Protein AF-A0A8J4QCS0-F1 (afdb_monomer)

Mean predicted aligned error: 8.82 Å

Secondary structure (DSSP, 8-state):
-------------------------TT--EE-HHHHHHHTT-TTEEEEE-----GGG---HHHHHHHSB-TTPEE--TTTSSB-SSSSTTBPPPHHHHHHHHHHTT--TT-EEEEEBTTBSSSHHHHHHHHHHTT---EEEETTHHHHHHHTT---B-S--HHHHHHHHHHHHHHHHHHTT---S---------GGG---HHHHHHHHHH--S--EE-S-HHHHTTSS--SSTTPPPS--TT-EE--GGGTS-TT--S-------

InterPro domains:
  IPR001307 Thiosulphate sulfurtransferase, conserved site [PS00380] (65-76)
  IPR001763 Rhodanese-like domain [PF00581] (32-151)
  IPR001763 Rhodanese-like domain [PS50206] (41-158)
  IPR001763 Rhodanese-like domain [PS50206] (216-253)
  IPR001763 Rhodanese-like domain [SM00450] (31-155)
  IPR036873 Rhodanese-like domain superfamily [G3DSA:3.40.250.10] (23-164)
  IPR036873 Rhodanese-like domain superfamily [G3DSA:3.40.250.10] (194-257)
  IPR036873 Rhodanese-like domain superfamily [SSF52821] (28-159)
  IPR036873 Rhodanese-like domain superfamily [SSF52821] (194-253)
  IPR045078 Sulfurtransferase TST/MPST-like [PTHR11364] (26-254)

Organism: NCBI:txid60419

Sequence (265 aa):
IFSGSLCYGILSGWKKSYFSTQTLSTNEPVVSVDWLHANLKEPDLKVLDASWYMPDEQRNPIQEYQVAHIPGALFFDVDGISDRTSNLPHMLPSEDAFAAAASALGIDNKDGLVVYDGKGIFSAARVWWMFRVFGHDRVWVLDGGLPRWRASGYDVESSASGDAILKASAASEAIEKVYQGQAVGPITFQTKFQPHLVWTLDQVKKNIEDRTHQQIDARSKARFDGTAAEPRKGIKSGHVPGSKCIPFPQVNDQMLYGFCCVLMT

Structure (mmCIF, N/CA/C/O backbone):
data_AF-A0A8J4QCS0-F1
#
_entry.id   AF-A0A8J4QCS0-F1
#
loop_
_atom_site.group_PDB
_atom_site.id
_atom_site.type_symbol
_atom_site.label_atom_id
_atom_site.label_alt_id
_atom_site.label_comp_id
_atom_site.label_asym_id
_atom_site.label_entity_id
_atom_site.label_seq_id
_atom_site.pdbx_PDB_ins_code
_atom_site.Cartn_x
_atom_site.Cartn_y
_atom_site.Cartn_z
_atom_site.occupancy
_atom_site.B_iso_or_equiv
_atom_site.auth_seq_id
_atom_site.auth_comp_id
_atom_site.auth_asym_id
_atom_site.auth_atom_id
_atom_site.pdbx_PDB_model_num
ATOM 1 N N . ILE A 1 1 ? 13.642 -25.292 -73.678 1.00 33.09 1 ILE A N 1
ATOM 2 C CA . ILE A 1 1 ? 14.370 -24.012 -73.856 1.00 33.09 1 ILE A CA 1
ATOM 3 C C . ILE A 1 1 ? 14.073 -23.175 -72.621 1.00 33.09 1 ILE A C 1
ATOM 5 O O . ILE A 1 1 ? 12.916 -23.083 -72.238 1.00 33.09 1 ILE A O 1
ATOM 9 N N . PHE A 1 2 ? 15.125 -22.742 -71.932 1.00 28.11 2 PHE A N 1
ATOM 10 C CA . PHE A 1 2 ? 15.102 -22.088 -70.621 1.00 28.11 2 PHE A CA 1
ATOM 11 C C . PHE A 1 2 ? 14.430 -20.703 -70.619 1.00 28.11 2 PHE A C 1
ATOM 13 O O . PHE A 1 2 ? 14.526 -19.978 -71.604 1.00 28.11 2 PHE A O 1
ATOM 20 N N . SER A 1 3 ? 13.958 -20.329 -69.420 1.00 30.86 3 SER A N 1
ATOM 21 C CA . SER A 1 3 ? 14.087 -19.008 -68.768 1.00 30.86 3 SER A CA 1
ATOM 22 C C . SER A 1 3 ? 12.798 -18.203 -68.565 1.00 30.86 3 SER A C 1
ATOM 24 O O . SER A 1 3 ? 12.095 -17.887 -69.519 1.00 30.86 3 SER A O 1
ATOM 26 N N . GLY A 1 4 ? 12.552 -17.802 -67.309 1.00 30.70 4 GLY A N 1
ATOM 27 C CA . GLY A 1 4 ? 11.607 -16.736 -66.960 1.00 30.70 4 GLY A CA 1
ATOM 28 C C . GLY A 1 4 ? 11.043 -16.825 -65.539 1.00 30.70 4 GLY A C 1
ATOM 29 O O . GLY A 1 4 ? 10.009 -17.436 -65.326 1.00 30.70 4 GLY A O 1
ATOM 30 N N . SER A 1 5 ? 11.742 -16.214 -64.584 1.00 33.25 5 SER A N 1
ATOM 31 C CA . SER A 1 5 ? 11.435 -16.092 -63.149 1.00 33.25 5 SER A CA 1
ATOM 32 C C . SER A 1 5 ? 10.152 -15.289 -62.841 1.00 33.25 5 SER A C 1
ATOM 34 O O . SER A 1 5 ? 9.909 -14.301 -63.525 1.00 33.25 5 SER A O 1
ATOM 36 N N . LEU A 1 6 ? 9.395 -15.639 -61.786 1.00 29.83 6 LEU A N 1
ATOM 37 C CA . LEU A 1 6 ? 9.161 -14.779 -60.603 1.00 29.83 6 LEU A CA 1
ATOM 38 C C . LEU A 1 6 ? 8.277 -15.477 -59.540 1.00 29.83 6 LEU A C 1
ATOM 40 O O . LEU A 1 6 ? 7.194 -15.977 -59.829 1.00 29.83 6 LEU A O 1
ATOM 44 N N . CYS A 1 7 ? 8.760 -15.457 -58.296 1.00 30.17 7 CYS A N 1
ATOM 45 C CA . CYS A 1 7 ? 8.042 -15.799 -57.064 1.00 30.17 7 CYS A CA 1
ATOM 46 C C . CYS A 1 7 ? 7.296 -14.579 -56.476 1.00 30.17 7 CYS A C 1
ATOM 48 O O . CYS A 1 7 ? 7.564 -13.450 -56.879 1.00 30.17 7 CYS A O 1
ATOM 50 N N . TYR A 1 8 ? 6.511 -14.849 -55.418 1.00 29.11 8 TYR A N 1
ATOM 51 C CA . TYR A 1 8 ? 5.739 -13.965 -54.512 1.00 29.11 8 TYR A CA 1
ATOM 52 C C . TYR A 1 8 ? 4.297 -13.668 -54.954 1.00 29.11 8 TYR A C 1
ATOM 54 O O . TYR A 1 8 ? 4.047 -13.307 -56.090 1.00 29.11 8 TYR A O 1
ATOM 62 N N . GLY A 1 9 ? 3.273 -13.760 -54.106 1.00 28.31 9 GLY A N 1
ATOM 63 C CA . GLY A 1 9 ? 3.199 -14.053 -52.678 1.00 28.31 9 GLY A CA 1
ATOM 64 C C . GLY A 1 9 ? 1.731 -13.943 -52.249 1.00 28.31 9 GLY A C 1
ATOM 65 O O . GLY A 1 9 ? 0.998 -13.081 -52.729 1.00 28.31 9 GLY A O 1
ATOM 66 N N . ILE A 1 10 ? 1.293 -14.849 -51.378 1.00 36.81 10 ILE A N 1
ATOM 67 C CA . ILE A 1 10 ? -0.046 -14.864 -50.784 1.00 36.81 10 ILE A CA 1
ATOM 68 C C . ILE A 1 10 ? -0.079 -13.780 -49.701 1.00 36.81 10 ILE A C 1
ATOM 70 O O . ILE A 1 10 ? 0.631 -13.893 -48.705 1.00 36.81 10 ILE A O 1
ATOM 74 N N . LEU A 1 11 ? -0.891 -12.736 -49.876 1.00 30.53 11 LEU A N 1
ATOM 75 C CA . LEU A 1 11 ? -1.179 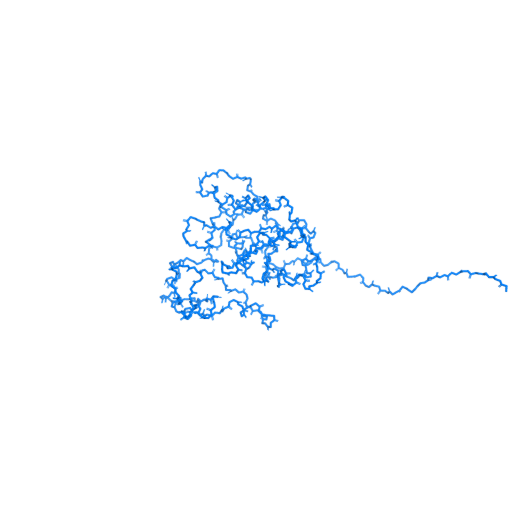-11.768 -48.815 1.00 30.53 11 LEU A CA 1
ATOM 76 C C . LEU A 1 11 ? -2.536 -12.091 -48.187 1.00 30.53 11 LEU A C 1
ATOM 78 O O . LEU A 1 11 ? -3.593 -11.684 -48.661 1.00 30.53 11 LEU A O 1
ATOM 82 N N . SER A 1 12 ? -2.471 -12.843 -47.090 1.00 34.41 12 SER A N 1
ATOM 83 C CA . SER A 1 12 ? -3.518 -12.940 -46.077 1.00 34.41 12 SER A CA 1
ATOM 84 C C . SER A 1 12 ? -3.763 -11.563 -45.452 1.00 34.41 12 SER A C 1
ATOM 86 O O . SER 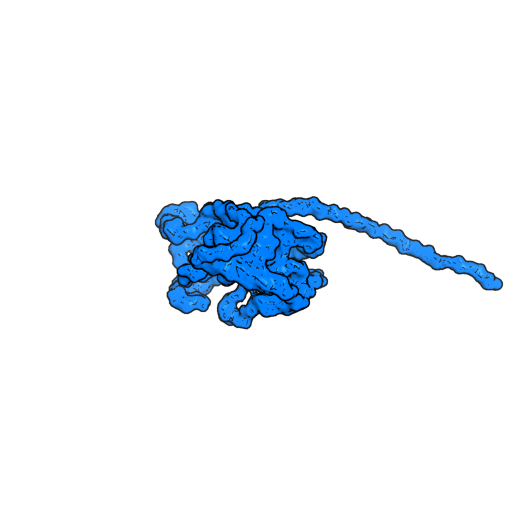A 1 12 ? -2.826 -10.929 -44.966 1.00 34.41 12 SER A O 1
ATOM 88 N N . GLY A 1 13 ? -5.016 -11.107 -45.444 1.00 29.55 13 GLY A N 1
ATOM 89 C CA . GLY A 1 13 ? -5.424 -9.854 -44.814 1.00 29.55 13 GLY A CA 1
ATOM 90 C C . GLY A 1 13 ? -5.330 -9.923 -43.290 1.00 29.55 13 GLY A C 1
ATOM 91 O O . GLY A 1 13 ? -6.173 -10.529 -42.636 1.00 29.55 13 GLY A O 1
ATOM 92 N N . TRP A 1 14 ? -4.323 -9.262 -42.724 1.00 31.69 14 TRP A N 1
ATOM 93 C CA . TRP A 1 14 ? -4.252 -8.972 -41.296 1.00 31.69 14 TRP A CA 1
ATOM 94 C C . TRP A 1 14 ? -5.092 -7.724 -41.014 1.00 31.69 14 TRP A C 1
ATOM 96 O O . TRP A 1 14 ? -4.751 -6.619 -41.441 1.00 31.69 14 TRP A O 1
ATOM 106 N N . LYS A 1 15 ? -6.206 -7.890 -40.294 1.00 30.00 15 LYS A N 1
ATOM 107 C CA . LYS A 1 15 ? -6.917 -6.758 -39.692 1.00 30.00 15 LYS A CA 1
ATOM 108 C C . LYS A 1 15 ? -6.009 -6.153 -38.621 1.00 30.00 15 LYS A C 1
ATOM 110 O O . LYS A 1 15 ? -5.740 -6.790 -37.608 1.00 30.00 15 LYS A O 1
ATOM 115 N N . LYS A 1 16 ? -5.541 -4.924 -38.855 1.00 32.31 16 LYS A N 1
ATOM 116 C CA . LYS A 1 16 ? -4.926 -4.074 -37.830 1.00 32.31 16 LYS A CA 1
ATOM 117 C C . LYS A 1 16 ? -5.908 -3.932 -36.664 1.00 32.31 16 LYS A C 1
ATOM 119 O O . LYS A 1 16 ? -6.984 -3.363 -36.831 1.00 32.31 16 LYS A O 1
ATOM 124 N N . SER A 1 17 ? -5.527 -4.464 -35.508 1.00 33.94 17 SER A N 1
ATOM 125 C CA . SER A 1 17 ? -6.147 -4.131 -34.230 1.00 33.94 17 SER A CA 1
ATOM 126 C C . SER A 1 17 ? -5.921 -2.645 -33.969 1.00 33.94 17 SER A C 1
ATOM 128 O O . SER A 1 17 ? -4.785 -2.171 -34.005 1.00 33.94 17 SER A O 1
ATOM 130 N N . TYR A 1 18 ? -7.005 -1.907 -33.772 1.00 35.62 18 TYR A N 1
ATOM 131 C CA . TYR A 1 18 ? -6.972 -0.501 -33.400 1.00 35.62 18 TYR A CA 1
ATOM 132 C C . TYR A 1 18 ? -6.323 -0.365 -32.015 1.00 35.62 18 TYR A C 1
ATOM 134 O O . TYR A 1 18 ? -6.701 -1.082 -31.091 1.00 35.62 18 TYR A O 1
ATOM 142 N N . PHE A 1 19 ? -5.358 0.549 -31.871 1.00 38.91 19 PHE A N 1
ATOM 143 C CA . PHE A 1 19 ? -4.907 1.018 -30.560 1.00 38.91 19 PHE A CA 1
ATOM 144 C C . PHE A 1 19 ? -6.115 1.639 -29.859 1.00 38.91 19 PHE A C 1
ATOM 146 O O . PHE A 1 19 ? -6.623 2.674 -30.288 1.00 38.91 19 PHE A O 1
ATOM 153 N N . SER A 1 20 ? -6.622 0.965 -28.831 1.00 38.22 20 SER A N 1
ATOM 154 C CA . SER A 1 20 ? -7.678 1.505 -27.993 1.00 38.22 20 SER A CA 1
ATOM 155 C C . SER A 1 20 ? -7.019 2.295 -26.873 1.00 38.22 20 SER A C 1
ATOM 157 O O . SER A 1 20 ? -6.507 1.716 -25.920 1.00 38.22 20 SER A O 1
ATOM 159 N N . THR A 1 21 ? -7.033 3.622 -26.981 1.00 43.25 21 THR A N 1
ATOM 160 C CA . THR A 1 21 ? -6.913 4.524 -25.831 1.00 43.25 21 THR A CA 1
ATOM 161 C C . THR A 1 21 ? -8.188 4.400 -24.997 1.00 43.25 21 THR A C 1
ATOM 163 O O . THR A 1 21 ? -9.051 5.276 -24.990 1.00 43.25 21 THR A O 1
ATOM 166 N N . GLN A 1 22 ? -8.369 3.256 -24.340 1.00 54.75 22 GLN A N 1
ATOM 167 C CA . GLN A 1 22 ? -9.399 3.115 -23.322 1.00 54.75 22 GLN A CA 1
ATOM 168 C C . GLN A 1 22 ? -8.911 3.855 -22.083 1.00 54.75 22 GLN A C 1
ATOM 170 O O . GLN A 1 22 ? -8.073 3.355 -21.336 1.00 54.75 22 GLN A O 1
ATOM 175 N N . THR A 1 23 ? -9.424 5.069 -21.886 1.00 60.50 23 THR A N 1
ATOM 176 C CA . THR A 1 23 ? -9.350 5.753 -20.597 1.00 60.50 23 THR A CA 1
ATOM 177 C C . THR A 1 23 ? -9.932 4.812 -19.549 1.00 60.50 23 THR A C 1
ATOM 179 O O . THR A 1 23 ? -11.133 4.536 -19.571 1.00 60.50 23 THR A O 1
ATOM 182 N N . LEU A 1 24 ? -9.082 4.276 -18.672 1.00 70.19 24 LEU A N 1
ATOM 183 C CA . LEU A 1 24 ? -9.536 3.404 -17.600 1.00 70.19 24 LEU A CA 1
ATOM 184 C C . LEU A 1 24 ? -10.469 4.172 -16.674 1.00 70.19 24 LEU A C 1
ATOM 186 O O . LEU A 1 24 ? -10.193 5.303 -16.266 1.00 70.19 24 LEU A O 1
ATOM 190 N N . SER A 1 25 ? -11.574 3.523 -16.329 1.00 73.06 25 SER A N 1
ATOM 191 C CA . SER A 1 25 ? -12.456 4.006 -15.283 1.00 73.06 25 SER A CA 1
ATOM 192 C C . SER A 1 25 ? -11.715 3.968 -13.949 1.00 73.06 25 SER A C 1
ATOM 194 O O . SER A 1 25 ? -11.146 2.944 -13.575 1.00 73.06 25 SER A O 1
ATOM 196 N N . THR A 1 26 ? -11.777 5.057 -13.187 1.00 74.12 26 THR A N 1
ATOM 197 C CA . THR A 1 26 ? -11.325 5.071 -11.785 1.00 74.12 26 THR A CA 1
ATOM 198 C C . THR A 1 26 ? -12.266 4.282 -10.866 1.00 74.12 26 THR A C 1
ATOM 200 O O . THR A 1 26 ? -11.970 4.104 -9.689 1.00 74.12 26 THR A O 1
ATOM 203 N N . ASN A 1 27 ? -13.413 3.811 -11.377 1.00 74.44 27 ASN A N 1
ATOM 204 C CA . ASN A 1 27 ? -14.351 2.982 -10.615 1.00 74.44 27 ASN A CA 1
ATOM 205 C C . ASN A 1 27 ? -13.993 1.491 -10.650 1.00 74.44 27 ASN A C 1
ATOM 207 O O . ASN A 1 27 ? -14.483 0.735 -9.813 1.00 74.44 27 ASN A O 1
ATOM 211 N N . GLU A 1 28 ? -13.171 1.054 -11.606 1.00 86.06 28 GLU A N 1
ATOM 212 C CA . GLU A 1 28 ? -12.679 -0.321 -11.653 1.00 86.06 28 GL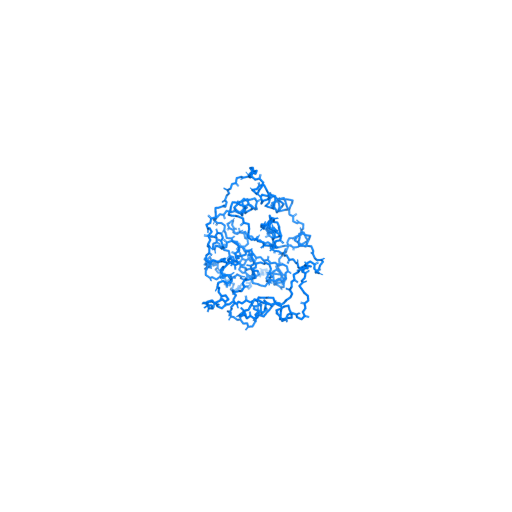U A CA 1
ATOM 213 C C . GLU A 1 28 ? -11.358 -0.384 -10.879 1.00 86.06 28 GLU A C 1
ATOM 215 O O . GLU A 1 28 ? -10.424 0.318 -11.249 1.00 86.06 28 GLU A O 1
ATOM 220 N N . PRO A 1 29 ? -11.245 -1.173 -9.794 1.00 89.69 29 PRO A N 1
ATOM 221 C CA . PRO A 1 29 ? -10.048 -1.174 -8.950 1.00 89.69 29 PRO A CA 1
ATOM 222 C C . PRO A 1 29 ? -8.909 -2.036 -9.509 1.00 89.69 29 PRO A C 1
ATOM 224 O O . PRO A 1 29 ? -7.834 -2.082 -8.914 1.00 89.69 29 PRO A O 1
ATOM 227 N N . VAL A 1 30 ? -9.142 -2.753 -10.612 1.00 93.06 30 VAL A N 1
ATOM 228 C CA . VAL A 1 30 ? -8.222 -3.752 -11.165 1.00 93.06 30 VAL A CA 1
ATOM 229 C C . VAL A 1 30 ? -7.993 -3.544 -12.657 1.00 93.06 30 VAL A C 1
ATOM 231 O O . VAL A 1 30 ? -8.892 -3.108 -13.370 1.00 93.06 30 VAL A O 1
ATOM 234 N N . VAL A 1 31 ? -6.800 -3.902 -13.128 1.00 94.94 31 VAL A N 1
ATOM 235 C CA . VAL A 1 31 ? -6.433 -3.943 -14.553 1.00 94.94 31 VAL A CA 1
ATOM 236 C C . VAL A 1 31 ? -5.877 -5.314 -14.916 1.00 94.94 31 VAL A C 1
ATOM 238 O O . VAL A 1 31 ? -5.252 -5.976 -14.087 1.00 94.94 31 VAL A O 1
ATOM 241 N N . SER A 1 32 ? -6.083 -5.754 -16.158 1.00 95.25 32 SER A N 1
ATOM 242 C CA . SER A 1 32 ? -5.528 -7.024 -16.632 1.00 95.25 32 SER A CA 1
ATOM 243 C C . SER A 1 32 ? -4.037 -6.910 -16.967 1.00 95.25 32 SER A C 1
ATOM 245 O O . SER A 1 32 ? -3.528 -5.833 -17.290 1.00 95.25 32 SER A O 1
ATOM 247 N N . VAL A 1 33 ? -3.338 -8.049 -16.948 1.00 96.19 33 VAL A N 1
ATOM 248 C CA . VAL A 1 33 ? -1.937 -8.138 -17.395 1.00 96.19 33 VAL A CA 1
ATOM 249 C C . VAL A 1 33 ? -1.771 -7.742 -18.862 1.00 96.19 33 VAL A C 1
ATOM 251 O O . VAL A 1 33 ? -0.803 -7.065 -19.196 1.00 96.19 33 VAL A O 1
ATOM 254 N N . ASP A 1 34 ? -2.749 -8.066 -19.712 1.00 96.50 34 ASP A N 1
ATOM 255 C CA . ASP A 1 34 ? -2.738 -7.706 -21.132 1.00 96.50 34 ASP A CA 1
ATOM 256 C C . ASP A 1 34 ? -2.848 -6.188 -21.325 1.00 96.50 34 ASP A C 1
ATOM 258 O O . ASP A 1 34 ? -2.141 -5.606 -22.153 1.00 96.50 34 ASP A O 1
ATOM 262 N N . TRP A 1 35 ? -3.710 -5.531 -20.536 1.00 95.94 35 TRP A N 1
ATOM 263 C CA . TRP A 1 35 ? -3.844 -4.077 -20.559 1.00 95.94 35 TRP A CA 1
ATOM 264 C C . TRP A 1 35 ? -2.544 -3.415 -20.106 1.00 95.94 35 TRP A C 1
ATOM 266 O O . TRP A 1 35 ? -2.042 -2.533 -20.801 1.00 95.94 35 TRP A O 1
ATOM 276 N N . LEU A 1 36 ? -1.955 -3.863 -18.991 1.00 97.25 36 LEU A N 1
ATOM 277 C CA . LEU A 1 36 ? -0.694 -3.294 -18.515 1.00 97.25 36 LEU A CA 1
ATOM 278 C C . LEU A 1 36 ? 0.419 -3.472 -19.554 1.00 97.25 36 LEU A C 1
ATOM 280 O O . LEU A 1 36 ? 1.118 -2.514 -19.869 1.00 97.25 36 LEU A O 1
ATOM 284 N N . HIS A 1 37 ? 0.548 -4.664 -20.138 1.00 97.06 37 HIS A N 1
ATOM 285 C CA . HIS A 1 37 ? 1.550 -4.939 -21.165 1.00 97.06 37 HIS A CA 1
ATOM 286 C C . HIS A 1 37 ? 1.398 -4.021 -22.390 1.00 97.06 37 HIS A C 1
ATOM 288 O O . HIS A 1 37 ? 2.393 -3.521 -22.917 1.00 97.06 37 HIS A O 1
ATOM 294 N N . ALA A 1 38 ? 0.165 -3.736 -22.819 1.00 96.25 38 ALA A N 1
ATOM 295 C CA . ALA A 1 38 ? -0.100 -2.824 -23.932 1.00 96.25 38 ALA A CA 1
ATOM 296 C C . ALA A 1 38 ? 0.208 -1.346 -23.618 1.00 96.25 38 ALA A C 1
ATOM 298 O O . ALA A 1 38 ? 0.513 -0.590 -24.540 1.00 96.25 38 ALA A O 1
ATOM 299 N N . ASN A 1 39 ? 0.151 -0.940 -22.344 1.00 95.38 39 ASN A N 1
ATOM 300 C CA . ASN A 1 39 ? 0.264 0.459 -21.906 1.00 95.38 39 ASN A CA 1
ATOM 301 C C . ASN A 1 39 ? 1.558 0.766 -21.128 1.00 95.38 39 ASN A C 1
ATOM 303 O O . ASN A 1 39 ? 1.749 1.886 -20.668 1.00 95.38 39 ASN A O 1
ATOM 307 N N . LEU A 1 40 ? 2.481 -0.192 -21.004 1.00 93.69 40 LEU A N 1
ATOM 308 C CA . LEU A 1 40 ? 3.684 -0.079 -20.163 1.00 93.69 40 LEU A CA 1
ATOM 309 C C . LEU A 1 40 ? 4.614 1.094 -20.535 1.00 93.69 40 LEU A C 1
ATOM 311 O O . LEU A 1 40 ? 5.449 1.505 -19.738 1.00 93.69 40 LEU A O 1
ATOM 315 N N . LYS A 1 41 ? 4.491 1.620 -21.758 1.00 92.69 41 LYS A N 1
ATOM 316 C CA . LYS A 1 41 ? 5.316 2.720 -22.284 1.00 92.69 41 LYS A CA 1
ATOM 317 C C . LYS A 1 41 ? 4.668 4.098 -22.134 1.00 92.69 41 LYS A C 1
ATOM 319 O O . LYS A 1 41 ? 5.256 5.080 -22.586 1.00 92.69 41 LYS A O 1
ATOM 324 N N . GLU A 1 42 ? 3.472 4.175 -21.556 1.00 93.69 42 GLU A N 1
ATOM 325 C CA . GLU A 1 42 ? 2.807 5.450 -21.306 1.00 93.69 42 GLU A CA 1
ATOM 326 C C . GLU A 1 42 ? 3.612 6.266 -20.277 1.00 93.69 42 GLU A C 1
ATOM 328 O O . GLU A 1 42 ? 3.911 5.763 -19.193 1.00 93.69 42 GLU A O 1
ATOM 333 N N . PRO A 1 43 ? 3.989 7.521 -20.583 1.00 90.81 43 PRO A N 1
ATOM 334 C CA . PRO A 1 43 ? 4.932 8.290 -19.766 1.00 90.81 43 PRO A CA 1
ATOM 335 C C . PRO A 1 43 ? 4.386 8.659 -18.383 1.00 90.81 43 PRO A C 1
ATOM 337 O O . PRO A 1 43 ? 5.159 8.818 -17.441 1.00 90.81 43 PRO A O 1
ATOM 340 N N . ASP A 1 44 ? 3.063 8.786 -18.269 1.00 93.94 44 ASP A N 1
ATOM 341 C CA . ASP A 1 44 ? 2.367 9.094 -17.021 1.00 93.94 44 ASP A CA 1
ATOM 342 C C . ASP A 1 44 ? 1.796 7.818 -16.366 1.00 93.94 44 ASP A C 1
ATOM 344 O O . ASP A 1 44 ? 0.841 7.905 -15.600 1.00 93.94 44 ASP A O 1
ATOM 348 N N . LEU A 1 45 ? 2.312 6.622 -16.683 1.00 96.69 45 LEU A N 1
ATOM 349 C CA . LEU A 1 45 ? 1.955 5.363 -16.022 1.00 96.69 45 LEU A CA 1
ATOM 350 C C . LEU A 1 45 ? 3.169 4.821 -15.264 1.00 96.69 45 LEU A C 1
ATOM 352 O O . LEU A 1 45 ? 4.237 4.616 -15.835 1.00 96.69 45 LEU A O 1
ATOM 356 N N . LYS A 1 46 ? 3.004 4.553 -13.970 1.00 97.38 46 LYS A N 1
ATOM 357 C CA . LYS A 1 46 ? 4.029 3.939 -13.122 1.00 97.38 46 LYS A CA 1
ATOM 358 C C . LYS A 1 46 ? 3.538 2.601 -12.603 1.00 97.38 46 LYS A C 1
ATOM 360 O O . LYS A 1 46 ? 2.386 2.454 -12.195 1.00 97.38 46 LYS A O 1
ATOM 365 N N . VAL A 1 47 ? 4.441 1.631 -12.587 1.00 98.00 47 VAL A N 1
ATOM 366 C CA . VAL A 1 47 ? 4.185 0.305 -12.027 1.00 98.00 47 VAL A CA 1
ATOM 367 C C . VAL A 1 47 ? 4.871 0.213 -10.673 1.00 98.00 47 VAL A C 1
ATOM 369 O O . VAL A 1 47 ? 6.030 0.600 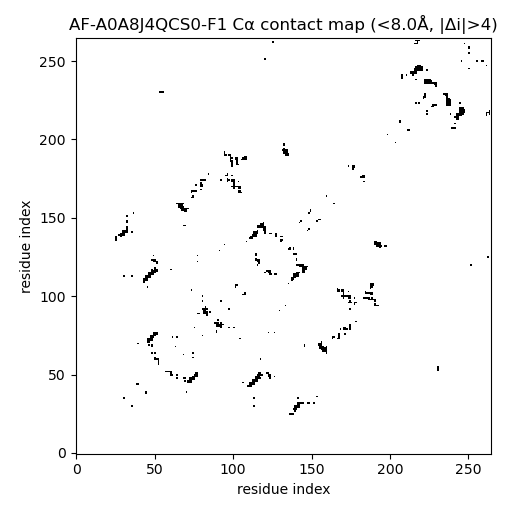-10.549 1.00 98.00 47 VAL A O 1
ATOM 372 N N . LEU A 1 48 ? 4.159 -0.273 -9.661 1.00 98.38 48 LEU A N 1
ATOM 373 C CA . LEU A 1 48 ? 4.665 -0.427 -8.302 1.00 98.38 48 LEU A CA 1
ATOM 374 C C . LEU A 1 48 ? 4.677 -1.908 -7.918 1.00 98.38 48 LEU A C 1
ATOM 376 O O . LEU A 1 48 ? 3.627 -2.552 -7.877 1.00 98.38 48 LEU A O 1
ATOM 380 N N . ASP A 1 49 ? 5.859 -2.425 -7.601 1.00 98.00 49 ASP A N 1
ATOM 381 C CA . ASP A 1 49 ? 6.019 -3.692 -6.898 1.00 98.00 49 ASP A CA 1
ATOM 382 C C . ASP A 1 49 ? 5.842 -3.443 -5.399 1.00 98.00 49 ASP A C 1
ATOM 384 O O . ASP A 1 49 ? 6.714 -2.877 -4.741 1.00 98.00 49 ASP A O 1
ATOM 388 N N . ALA A 1 50 ? 4.695 -3.842 -4.867 1.00 97.62 50 ALA A N 1
ATOM 389 C CA . ALA A 1 50 ? 4.350 -3.729 -3.457 1.00 97.62 50 ALA A CA 1
ATOM 390 C C . ALA A 1 50 ? 4.535 -5.062 -2.721 1.00 97.62 50 ALA A C 1
ATOM 392 O O . ALA A 1 50 ? 3.810 -5.335 -1.761 1.00 97.62 50 ALA A O 1
ATOM 393 N N . SER A 1 51 ? 5.438 -5.934 -3.185 1.00 97.06 51 SER A N 1
ATOM 394 C CA . SER A 1 51 ? 5.667 -7.242 -2.570 1.00 97.06 51 SER A CA 1
ATOM 395 C C . SER A 1 51 ? 6.028 -7.116 -1.096 1.00 97.06 51 SER A C 1
ATOM 397 O O . SER A 1 51 ? 6.995 -6.465 -0.713 1.00 97.06 51 SER A O 1
ATOM 399 N N . TRP A 1 52 ? 5.249 -7.795 -0.264 1.00 95.19 52 TRP A N 1
ATOM 400 C CA . TRP A 1 52 ? 5.492 -7.937 1.160 1.00 95.19 52 TRP A CA 1
ATOM 401 C C . TRP A 1 52 ? 5.077 -9.344 1.588 1.00 95.19 52 TRP A C 1
ATOM 403 O O . TRP A 1 52 ? 4.089 -9.893 1.091 1.00 95.19 52 TRP A O 1
ATOM 413 N N . TYR A 1 53 ? 5.840 -9.944 2.495 1.00 92.38 53 TYR A N 1
ATOM 414 C CA . TYR A 1 53 ? 5.654 -11.328 2.920 1.00 92.38 53 TYR A CA 1
ATOM 415 C C . TYR A 1 53 ? 5.562 -11.410 4.435 1.00 92.38 53 TYR A C 1
ATOM 417 O O . TYR A 1 53 ? 6.163 -10.608 5.151 1.00 92.38 53 TYR A O 1
A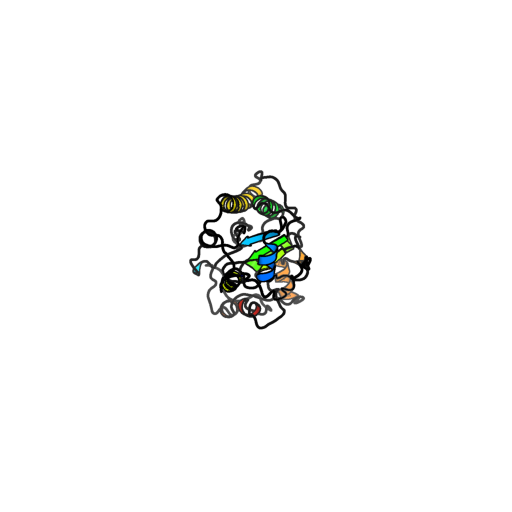TOM 425 N N . MET A 1 54 ? 4.822 -12.400 4.931 1.00 86.62 54 MET A N 1
ATOM 426 C CA . MET A 1 54 ? 4.738 -12.619 6.367 1.00 86.62 54 MET A CA 1
ATOM 427 C C . MET A 1 54 ? 6.116 -13.027 6.925 1.00 86.62 54 MET A C 1
ATOM 429 O O . MET A 1 54 ? 6.876 -13.713 6.236 1.00 86.62 54 MET A O 1
ATOM 433 N N . PRO A 1 55 ? 6.455 -12.655 8.176 1.00 83.94 55 PRO A N 1
ATOM 434 C CA . PRO A 1 55 ? 7.776 -12.939 8.749 1.00 83.94 55 PRO A CA 1
ATOM 435 C C . PRO A 1 55 ? 8.172 -14.425 8.776 1.00 83.94 55 PRO A C 1
ATOM 437 O O . PRO A 1 55 ? 9.356 -14.753 8.768 1.00 83.94 55 PRO A O 1
ATOM 440 N N . ASP A 1 56 ? 7.195 -15.330 8.824 1.00 84.00 56 ASP A N 1
ATOM 441 C CA . ASP A 1 56 ? 7.379 -16.782 8.828 1.00 84.00 56 ASP A CA 1
ATOM 442 C C . ASP A 1 56 ? 7.670 -17.373 7.440 1.00 84.00 56 ASP A C 1
ATOM 444 O O . ASP A 1 56 ? 8.188 -18.485 7.358 1.00 84.00 56 ASP A O 1
ATOM 448 N N . GLU A 1 57 ? 7.409 -16.634 6.358 1.00 85.19 57 GLU A N 1
ATOM 449 C CA . GLU A 1 57 ? 7.666 -17.089 4.985 1.00 85.19 57 GLU A CA 1
ATOM 450 C C . GLU A 1 57 ? 9.156 -17.053 4.611 1.00 85.19 57 GLU A C 1
ATOM 452 O O . GLU A 1 57 ? 9.543 -17.675 3.627 1.00 85.19 57 GLU A O 1
ATOM 457 N N . GLN A 1 58 ? 9.998 -16.346 5.378 1.00 86.62 58 GLN A N 1
ATOM 458 C CA . GLN A 1 58 ? 11.447 -16.208 5.132 1.00 86.62 58 GLN A CA 1
ATOM 459 C C . GLN A 1 58 ? 11.797 -15.734 3.708 1.00 86.62 58 GLN A C 1
ATOM 461 O O . GLN A 1 58 ? 12.854 -16.057 3.167 1.00 86.62 58 GLN A O 1
ATOM 466 N N . ARG A 1 59 ? 10.907 -14.946 3.099 1.00 92.25 59 ARG A N 1
ATOM 467 C CA . ARG A 1 59 ? 11.098 -14.345 1.776 1.00 92.25 59 ARG A CA 1
ATOM 468 C C . ARG A 1 59 ? 11.556 -12.904 1.909 1.00 92.25 59 ARG A C 1
ATOM 470 O O . ARG A 1 59 ? 11.102 -12.182 2.794 1.00 92.25 59 ARG A O 1
ATOM 477 N N . ASN A 1 60 ? 12.432 -12.480 1.006 1.00 93.00 60 ASN A N 1
ATOM 478 C CA . ASN A 1 60 ? 12.945 -11.119 0.972 1.00 93.00 60 A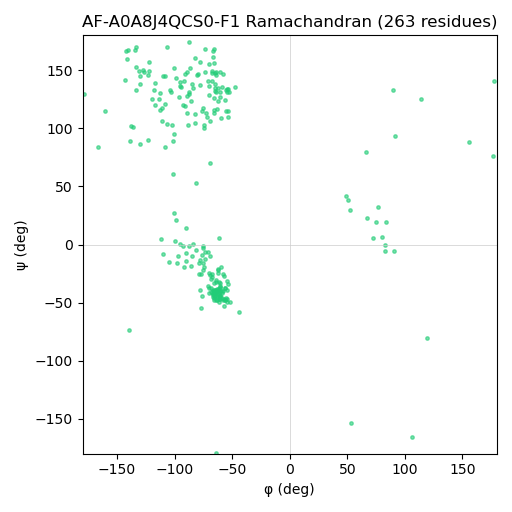SN A CA 1
ATOM 479 C C . ASN A 1 60 ? 12.395 -10.392 -0.269 1.00 93.00 60 ASN A C 1
ATOM 481 O O . ASN A 1 60 ? 12.850 -10.673 -1.380 1.00 93.00 60 ASN A O 1
ATOM 485 N N . PRO A 1 61 ? 11.434 -9.463 -0.108 1.00 94.12 61 PRO A N 1
ATOM 486 C CA . PRO A 1 61 ? 10.760 -8.846 -1.244 1.00 94.12 61 PRO A CA 1
ATOM 487 C C . PRO A 1 61 ? 11.687 -7.974 -2.091 1.00 94.12 61 PRO A C 1
ATOM 489 O O . PRO A 1 61 ? 11.615 -8.049 -3.314 1.00 94.12 61 PRO A O 1
ATOM 492 N N . ILE A 1 62 ? 12.607 -7.217 -1.481 1.00 92.19 62 ILE A N 1
ATOM 493 C CA . ILE A 1 62 ? 13.533 -6.372 -2.247 1.00 92.19 62 ILE A CA 1
ATOM 494 C C . ILE A 1 62 ? 14.528 -7.218 -3.054 1.00 92.19 62 ILE A C 1
ATOM 496 O O . ILE A 1 62 ? 14.839 -6.881 -4.195 1.00 92.19 62 ILE A O 1
ATOM 500 N N . GLN A 1 63 ? 14.996 -8.345 -2.507 1.00 92.88 63 GLN A N 1
ATOM 501 C CA . GLN A 1 63 ? 15.866 -9.266 -3.247 1.00 92.88 63 GLN A CA 1
ATOM 502 C C . GLN A 1 63 ? 15.121 -9.933 -4.405 1.00 92.88 63 GLN A C 1
ATOM 504 O O . GLN A 1 63 ? 15.661 -10.034 -5.503 1.00 92.88 63 GLN A O 1
ATOM 509 N N . GLU A 1 64 ? 13.876 -10.363 -4.195 1.00 94.69 64 GLU A N 1
ATOM 510 C CA . GLU A 1 64 ? 13.067 -10.949 -5.266 1.00 94.69 64 GLU A CA 1
ATOM 511 C C . GLU A 1 64 ? 12.749 -9.944 -6.377 1.00 94.69 64 GLU A C 1
ATOM 513 O O . GLU A 1 64 ? 12.877 -10.290 -7.553 1.00 94.69 64 GLU A O 1
ATOM 518 N N . TYR A 1 65 ? 12.422 -8.700 -6.017 1.00 95.25 65 TYR A N 1
ATOM 519 C CA . TYR A 1 65 ? 12.262 -7.594 -6.962 1.00 95.25 65 TYR A CA 1
ATOM 520 C C . TYR A 1 65 ? 13.537 -7.395 -7.793 1.00 95.25 65 TYR A C 1
ATOM 522 O O . TYR A 1 65 ? 13.478 -7.364 -9.020 1.00 95.25 65 TYR A O 1
ATOM 530 N N . GLN A 1 66 ? 14.715 -7.363 -7.160 1.00 93.25 66 GLN A N 1
ATOM 531 C CA . GLN A 1 66 ? 15.993 -7.237 -7.874 1.00 93.25 66 GLN A CA 1
ATOM 532 C C . GLN A 1 66 ? 16.248 -8.385 -8.856 1.00 93.25 66 GLN A C 1
ATOM 534 O O . GLN A 1 66 ? 16.871 -8.162 -9.894 1.00 93.25 66 GLN A O 1
ATOM 539 N N . VAL A 1 67 ? 15.780 -9.596 -8.550 1.00 92.69 67 VAL A N 1
ATOM 540 C CA . VAL A 1 67 ? 15.932 -10.762 -9.428 1.00 92.69 67 VAL A CA 1
ATOM 541 C C . VAL A 1 67 ? 14.964 -10.706 -10.607 1.00 92.69 67 VAL A C 1
ATOM 543 O O . VAL A 1 67 ? 15.382 -10.997 -11.727 1.00 92.69 67 VAL A O 1
ATOM 546 N N . ALA A 1 68 ? 13.694 -10.364 -10.375 1.00 94.12 68 ALA A N 1
ATOM 547 C CA . ALA A 1 68 ? 12.686 -10.329 -11.429 1.00 94.12 68 ALA A CA 1
ATOM 548 C C . ALA A 1 68 ? 11.464 -9.473 -11.060 1.00 94.12 68 ALA A C 1
ATOM 550 O O . ALA A 1 68 ? 10.657 -9.879 -10.222 1.00 94.12 68 ALA A O 1
ATOM 551 N N . HIS A 1 69 ? 11.265 -8.376 -11.789 1.00 96.38 69 HIS A N 1
ATOM 552 C CA . HIS A 1 69 ? 10.133 -7.450 -11.657 1.00 96.38 69 HIS A CA 1
ATOM 553 C C . HIS A 1 69 ? 9.537 -7.084 -13.024 1.00 96.38 69 HIS A C 1
ATOM 555 O O . HIS A 1 69 ? 10.117 -7.384 -14.069 1.00 96.38 69 HIS A O 1
ATOM 561 N N . ILE A 1 70 ? 8.353 -6.465 -13.034 1.00 97.06 70 ILE A N 1
ATOM 562 C CA . ILE A 1 70 ? 7.757 -5.936 -14.275 1.00 97.06 70 ILE A CA 1
ATOM 563 C C . ILE A 1 70 ? 8.648 -4.800 -14.808 1.00 97.06 70 ILE A C 1
ATOM 565 O O . ILE A 1 70 ? 9.098 -3.987 -13.998 1.00 97.06 70 ILE A O 1
ATOM 569 N N . PRO A 1 71 ? 8.901 -4.707 -16.129 1.00 95.44 71 PRO A N 1
ATOM 570 C CA . PRO A 1 71 ? 9.811 -3.703 -16.669 1.00 95.44 71 PRO A CA 1
ATOM 571 C C . PRO A 1 71 ? 9.442 -2.273 -16.262 1.00 95.44 71 PRO A C 1
ATOM 573 O O . PRO A 1 71 ? 8.282 -1.870 -16.369 1.00 95.44 71 PRO A O 1
ATOM 576 N N . GLY A 1 72 ? 10.426 -1.515 -15.775 1.00 93.38 72 GLY A N 1
ATOM 577 C CA . GLY A 1 72 ? 10.237 -0.141 -15.300 1.00 93.38 72 GLY A CA 1
ATOM 578 C C . GLY A 1 72 ? 9.483 0.003 -13.971 1.00 93.38 72 GLY A C 1
ATOM 579 O O . GLY A 1 72 ? 9.206 1.132 -13.558 1.00 93.38 72 GLY A O 1
ATOM 580 N N . ALA A 1 73 ? 9.146 -1.096 -13.286 1.00 96.38 73 ALA A N 1
ATOM 581 C CA . ALA A 1 73 ? 8.470 -1.029 -11.995 1.00 96.38 73 ALA A CA 1
ATOM 582 C C . ALA A 1 73 ? 9.371 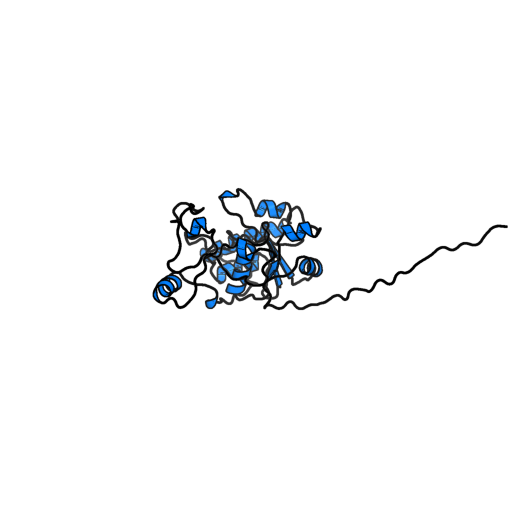-0.440 -10.904 1.00 96.38 73 ALA A C 1
ATOM 584 O O . ALA A 1 73 ? 10.556 -0.757 -10.816 1.00 96.38 73 ALA A O 1
ATOM 585 N N . LEU A 1 74 ? 8.792 0.379 -10.031 1.00 96.81 74 LEU A N 1
ATOM 586 C CA . LEU A 1 74 ? 9.409 0.882 -8.806 1.00 96.81 74 LEU A CA 1
ATOM 587 C C . LEU A 1 74 ? 9.083 -0.061 -7.647 1.00 96.81 74 LEU A C 1
ATOM 589 O O . LEU A 1 74 ? 7.979 -0.597 -7.585 1.00 96.81 74 LEU A O 1
ATOM 593 N N . PHE A 1 75 ? 9.998 -0.221 -6.694 1.00 97.62 75 PHE A N 1
ATOM 594 C CA . PHE A 1 75 ? 9.712 -0.970 -5.472 1.00 97.62 75 PHE A CA 1
ATOM 595 C C . PHE A 1 75 ? 9.065 -0.065 -4.415 1.00 97.62 75 PHE A C 1
ATOM 597 O O . PHE A 1 75 ? 9.633 0.961 -4.035 1.00 97.62 75 PHE A O 1
ATOM 604 N N . PHE A 1 76 ? 7.886 -0.452 -3.932 1.00 98.00 76 PHE A N 1
ATOM 605 C CA . PHE A 1 76 ? 7.175 0.206 -2.841 1.00 98.00 76 PHE A CA 1
ATOM 606 C C . PHE A 1 76 ? 7.359 -0.611 -1.559 1.00 98.00 76 PHE A C 1
ATOM 608 O O . PHE A 1 76 ? 6.715 -1.642 -1.361 1.00 98.00 76 PHE A O 1
ATOM 615 N N . ASP A 1 77 ? 8.233 -0.139 -0.670 1.00 96.56 77 ASP A N 1
ATOM 616 C CA . ASP A 1 77 ? 8.473 -0.794 0.614 1.00 96.56 77 ASP A CA 1
ATOM 617 C C . ASP A 1 77 ? 7.300 -0.535 1.576 1.00 96.56 77 ASP A C 1
ATOM 619 O O . ASP A 1 77 ? 7.168 0.549 2.141 1.00 96.56 77 ASP A O 1
ATOM 623 N N . VAL A 1 78 ? 6.431 -1.532 1.761 1.00 95.38 78 VAL A N 1
ATOM 624 C CA . VAL A 1 78 ? 5.245 -1.440 2.635 1.00 95.38 78 VAL A CA 1
ATOM 625 C C . VAL A 1 78 ? 5.626 -1.246 4.109 1.00 95.38 78 VAL A C 1
ATOM 627 O O . VAL A 1 78 ? 4.901 -0.574 4.844 1.00 95.38 78 VAL A O 1
ATOM 630 N N . ASP A 1 79 ? 6.754 -1.806 4.551 1.00 92.94 79 ASP A N 1
ATOM 631 C CA . ASP A 1 79 ? 7.280 -1.569 5.901 1.00 92.94 79 ASP A CA 1
ATOM 632 C C . ASP A 1 79 ? 7.973 -0.205 5.977 1.00 92.94 79 ASP A C 1
ATOM 634 O O . ASP A 1 79 ? 7.845 0.513 6.971 1.00 92.94 79 ASP A O 1
ATOM 638 N N . GLY A 1 80 ? 8.698 0.155 4.916 1.00 94.06 80 GLY A N 1
ATOM 639 C CA . GLY A 1 80 ? 9.249 1.477 4.583 1.00 94.06 80 GLY A CA 1
ATOM 640 C C . GLY A 1 80 ? 8.284 2.625 4.801 1.00 94.06 80 GLY A C 1
ATOM 641 O O . GLY A 1 80 ? 8.546 3.557 5.557 1.00 94.06 80 GLY A O 1
ATOM 642 N N . ILE A 1 81 ? 7.152 2.523 4.120 1.00 96.62 81 ILE A N 1
ATOM 643 C CA . ILE A 1 81 ? 6.173 3.586 3.927 1.00 96.62 81 ILE A CA 1
ATOM 644 C C . ILE A 1 81 ? 5.008 3.349 4.890 1.00 96.62 81 ILE A C 1
ATOM 646 O O . ILE A 1 81 ? 3.860 3.130 4.505 1.00 96.62 81 ILE A O 1
ATOM 650 N N . SER A 1 82 ? 5.327 3.356 6.182 1.00 95.56 82 SER A N 1
ATOM 651 C CA . SER A 1 82 ? 4.366 3.181 7.271 1.00 95.56 82 SER A CA 1
ATOM 652 C C . SER A 1 82 ? 4.702 4.085 8.453 1.00 95.56 82 SER A C 1
ATOM 654 O O . SER A 1 82 ? 5.832 4.552 8.586 1.00 95.56 82 SER A O 1
ATOM 656 N N . ASP A 1 83 ? 3.726 4.352 9.321 1.00 93.75 83 ASP A N 1
ATOM 657 C CA . ASP A 1 83 ? 4.013 5.010 10.596 1.00 93.75 83 ASP A CA 1
ATOM 658 C C . ASP A 1 83 ? 4.732 4.033 11.534 1.00 93.75 83 ASP A C 1
ATOM 660 O O . ASP A 1 83 ? 4.144 3.071 12.035 1.00 93.75 83 ASP A O 1
ATOM 664 N N . ARG A 1 84 ? 6.015 4.308 11.772 1.00 88.62 84 ARG A N 1
ATOM 665 C CA . ARG A 1 84 ? 6.901 3.519 12.638 1.00 88.62 84 ARG A CA 1
ATOM 666 C C . ARG A 1 84 ? 7.070 4.117 14.034 1.00 88.62 84 ARG A C 1
ATOM 668 O O . ARG A 1 84 ? 7.824 3.582 14.843 1.00 88.62 84 ARG A O 1
ATOM 675 N N . THR A 1 85 ? 6.372 5.212 14.338 1.00 89.19 85 THR A N 1
ATOM 676 C CA . THR A 1 85 ? 6.344 5.794 15.690 1.00 89.19 85 THR A CA 1
ATOM 677 C C . THR A 1 85 ? 5.464 4.976 16.639 1.00 89.19 85 THR A C 1
ATOM 679 O O . THR A 1 85 ? 5.634 5.014 17.858 1.00 89.19 85 THR A O 1
ATOM 682 N N . SER A 1 86 ? 4.542 4.193 16.075 1.00 86.19 86 SER A N 1
ATOM 683 C CA . SER A 1 86 ? 3.701 3.245 16.793 1.00 86.19 86 SER A CA 1
ATOM 684 C C . SER A 1 86 ? 4.360 1.868 16.902 1.00 86.19 86 SER A C 1
ATOM 686 O O . SER A 1 86 ? 5.030 1.398 15.990 1.00 86.19 86 SER A O 1
ATOM 688 N N . ASN A 1 87 ? 4.068 1.154 17.992 1.00 84.69 87 ASN A N 1
ATOM 689 C CA . ASN A 1 87 ? 4.390 -0.274 18.115 1.00 84.69 87 ASN A CA 1
ATOM 690 C C . ASN A 1 87 ? 3.432 -1.164 17.301 1.00 84.69 87 ASN A C 1
ATOM 692 O O . ASN A 1 87 ? 3.562 -2.392 17.310 1.00 84.69 87 ASN A O 1
ATOM 696 N N . LEU A 1 88 ? 2.426 -0.563 16.658 1.00 85.06 88 LEU A N 1
ATOM 697 C CA . LEU A 1 88 ? 1.517 -1.261 15.770 1.00 85.06 88 LEU A CA 1
ATOM 698 C C . LEU A 1 88 ? 2.120 -1.355 14.361 1.00 85.06 88 LEU A C 1
ATOM 700 O O . LEU A 1 88 ? 2.676 -0.391 13.846 1.00 85.06 88 LEU A O 1
ATOM 704 N N . PRO A 1 89 ? 1.989 -2.514 13.718 1.00 84.12 89 PRO A N 1
ATOM 705 C CA . PRO A 1 89 ? 2.566 -2.761 12.409 1.00 84.12 89 PRO A CA 1
ATOM 706 C C . PRO A 1 89 ? 1.735 -2.157 11.274 1.00 84.12 89 PRO A C 1
ATOM 708 O O . PRO A 1 89 ? 0.507 -2.185 11.325 1.00 84.12 89 PRO A O 1
ATOM 711 N N . HIS A 1 90 ? 2.409 -1.719 10.206 1.00 87.81 90 HIS A N 1
ATOM 712 C CA . HIS A 1 90 ? 1.796 -1.179 8.983 1.00 87.81 90 HIS A CA 1
ATOM 713 C C . HIS A 1 90 ? 0.730 -0.111 9.261 1.00 87.81 90 HIS A C 1
ATOM 715 O O . HIS A 1 90 ? -0.337 -0.095 8.640 1.00 87.81 90 HIS A O 1
ATOM 721 N N . MET A 1 91 ? 0.990 0.780 10.213 1.00 93.81 91 MET A N 1
ATOM 722 C CA . MET A 1 91 ? 0.123 1.930 10.438 1.00 93.81 91 MET A CA 1
ATOM 723 C C . MET A 1 91 ? 0.216 2.885 9.245 1.00 93.81 91 MET A C 1
ATOM 725 O O . MET A 1 91 ? 1.249 2.969 8.578 1.00 93.81 91 MET A O 1
ATOM 729 N N . LEU A 1 92 ? -0.884 3.573 8.937 1.00 95.50 92 LEU A N 1
ATOM 730 C CA . LEU A 1 92 ? -0.858 4.617 7.915 1.00 95.50 92 LEU A CA 1
ATOM 731 C C . LEU A 1 92 ? 0.140 5.710 8.328 1.00 95.50 92 LEU A C 1
ATOM 733 O O . LEU A 1 92 ? 0.043 6.177 9.463 1.00 95.50 92 LEU A O 1
ATOM 737 N N . PRO A 1 93 ? 1.053 6.135 7.436 1.00 96.75 93 PRO A N 1
ATOM 738 C CA . PRO A 1 93 ? 1.893 7.296 7.694 1.00 96.75 93 PRO A CA 1
ATOM 739 C C . PRO A 1 93 ? 1.054 8.587 7.763 1.00 96.75 93 PRO A C 1
ATOM 741 O O . PRO A 1 93 ? -0.118 8.601 7.382 1.00 96.75 93 PRO A O 1
ATOM 744 N N . SER A 1 94 ? 1.642 9.689 8.235 1.00 97.00 94 SER A N 1
ATOM 745 C CA . SER A 1 94 ? 1.005 11.010 8.136 1.00 97.00 94 SER A CA 1
ATOM 746 C C . SER A 1 94 ? 0.905 11.465 6.674 1.00 97.00 94 SER A C 1
ATOM 748 O O . SER A 1 94 ? 1.627 10.959 5.812 1.00 97.00 94 SER A O 1
ATOM 750 N N . GLU A 1 95 ? 0.030 12.436 6.387 1.00 97.38 95 GLU A N 1
ATOM 751 C CA . GLU A 1 95 ? -0.100 13.015 5.040 1.00 97.38 95 GLU A CA 1
ATOM 752 C C . GLU A 1 95 ? 1.241 13.541 4.514 1.00 97.38 95 GLU A C 1
ATOM 754 O O . GLU A 1 95 ? 1.631 13.199 3.400 1.00 97.38 95 GLU A O 1
ATOM 759 N N . ASP A 1 96 ? 1.975 14.288 5.340 1.00 97.75 96 ASP A N 1
ATOM 760 C CA . ASP A 1 96 ? 3.276 14.856 4.975 1.00 97.75 96 ASP A CA 1
ATOM 761 C C . ASP A 1 96 ? 4.327 13.769 4.716 1.00 97.75 96 ASP A C 1
ATOM 763 O O . ASP A 1 96 ? 5.105 13.856 3.764 1.00 97.75 96 ASP A O 1
ATOM 767 N N . ALA A 1 97 ? 4.334 12.713 5.536 1.00 97.88 97 ALA A N 1
ATOM 768 C CA . ALA A 1 97 ? 5.262 11.600 5.385 1.00 97.88 97 ALA A CA 1
ATOM 769 C C . ALA A 1 97 ? 4.963 10.823 4.093 1.00 97.88 97 ALA A C 1
ATOM 771 O O . ALA A 1 97 ? 5.873 10.555 3.305 1.00 97.88 97 ALA A O 1
ATOM 772 N N . PHE A 1 98 ? 3.690 10.524 3.817 1.00 98.44 98 PHE A N 1
ATOM 773 C CA . PHE A 1 98 ? 3.290 9.859 2.577 1.00 98.44 98 PHE A CA 1
ATOM 774 C C . PHE A 1 98 ? 3.601 10.705 1.338 1.00 98.44 98 PHE A C 1
ATOM 776 O O . PHE A 1 98 ? 4.153 10.182 0.371 1.00 98.44 98 PHE A O 1
ATOM 783 N N . ALA A 1 99 ? 3.296 12.007 1.378 1.00 98.38 99 ALA A N 1
ATOM 784 C CA . ALA A 1 99 ? 3.623 12.953 0.314 1.00 98.38 99 ALA A CA 1
ATOM 785 C C . ALA A 1 99 ? 5.125 12.938 0.000 1.00 98.38 99 ALA A C 1
ATOM 787 O O . ALA A 1 99 ? 5.523 12.835 -1.164 1.00 98.38 99 ALA A O 1
ATOM 788 N N . ALA A 1 100 ? 5.966 12.974 1.036 1.00 98.31 100 ALA A N 1
ATOM 789 C CA . ALA A 1 100 ? 7.416 12.927 0.895 1.00 98.31 100 ALA A CA 1
ATOM 790 C C . ALA A 1 100 ? 7.905 11.590 0.316 1.00 98.31 100 ALA A C 1
ATOM 792 O O . ALA A 1 100 ? 8.731 11.587 -0.597 1.00 98.31 100 ALA A O 1
ATOM 793 N N . ALA A 1 101 ? 7.370 10.460 0.787 1.00 98.38 101 ALA A N 1
ATOM 794 C CA . ALA A 1 101 ? 7.736 9.135 0.291 1.00 98.38 101 ALA A CA 1
ATOM 795 C C . ALA A 1 101 ? 7.321 8.918 -1.174 1.00 98.38 101 ALA A C 1
ATOM 797 O O . ALA A 1 101 ? 8.137 8.482 -1.985 1.00 98.38 101 ALA A O 1
ATOM 798 N N . ALA A 1 102 ? 6.087 9.275 -1.543 1.00 98.38 102 ALA A N 1
ATOM 799 C CA . ALA A 1 102 ? 5.610 9.198 -2.924 1.00 98.38 102 ALA A CA 1
ATOM 800 C C . ALA A 1 102 ? 6.441 10.098 -3.856 1.00 98.38 102 ALA A C 1
ATOM 802 O O . ALA A 1 102 ? 6.854 9.662 -4.932 1.00 98.38 102 ALA A O 1
ATOM 803 N N . SER A 1 103 ? 6.777 11.312 -3.407 1.00 98.25 103 SER A N 1
ATOM 804 C CA . SER A 1 103 ? 7.644 12.227 -4.162 1.00 98.25 103 SER A CA 1
ATOM 805 C C . SER A 1 103 ? 9.058 11.665 -4.342 1.00 98.25 103 SER A C 1
ATOM 807 O O . SER A 1 103 ? 9.624 11.746 -5.429 1.00 98.25 103 SER A O 1
ATOM 809 N N . ALA A 1 104 ? 9.623 11.023 -3.313 1.00 97.69 104 ALA A N 1
ATOM 810 C CA . ALA A 1 104 ? 10.938 10.381 -3.378 1.00 97.69 104 ALA A CA 1
ATOM 811 C C . ALA A 1 104 ? 10.968 9.141 -4.294 1.00 97.69 104 ALA A C 1
ATOM 813 O O . ALA A 1 104 ? 11.989 8.879 -4.930 1.00 97.69 104 ALA A O 1
ATOM 814 N N . LEU A 1 105 ? 9.845 8.425 -4.439 1.00 97.06 105 LEU A N 1
ATOM 815 C CA . LEU A 1 105 ? 9.666 7.404 -5.484 1.00 97.06 105 LEU A CA 1
ATOM 816 C C . LEU A 1 105 ? 9.567 8.010 -6.896 1.00 97.06 105 LEU A C 1
ATOM 818 O O . LEU A 1 105 ? 9.620 7.288 -7.893 1.00 97.06 105 LEU A O 1
ATOM 822 N N . GLY A 1 106 ? 9.447 9.334 -7.002 1.00 96.31 106 GLY A N 1
ATOM 823 C CA . GLY A 1 106 ? 9.251 10.050 -8.255 1.00 96.31 106 GLY A CA 1
ATOM 824 C C . GLY A 1 106 ? 7.821 9.944 -8.770 1.00 96.31 106 GLY A C 1
ATOM 825 O O . GLY A 1 106 ? 7.646 9.871 -9.984 1.00 96.31 106 GLY A O 1
ATOM 826 N N . ILE A 1 107 ? 6.834 9.869 -7.873 1.00 97.75 107 ILE A N 1
ATOM 827 C CA . ILE A 1 107 ? 5.400 9.867 -8.183 1.00 97.75 107 ILE A CA 1
ATOM 828 C C . ILE A 1 107 ? 4.849 11.296 -8.055 1.00 97.75 107 ILE A C 1
ATOM 830 O O . ILE A 1 107 ? 5.195 12.044 -7.139 1.00 97.75 107 ILE A O 1
ATOM 834 N N . ASP A 1 108 ? 3.976 11.664 -8.982 1.00 97.44 108 ASP A N 1
ATOM 835 C CA . ASP A 1 108 ? 3.241 12.921 -9.081 1.00 97.44 108 ASP A CA 1
ATOM 836 C C . ASP A 1 108 ? 1.727 12.621 -9.094 1.00 97.44 108 ASP A C 1
ATOM 838 O O . ASP A 1 108 ? 1.276 11.529 -9.451 1.00 97.44 108 ASP A O 1
ATOM 842 N N . ASN A 1 109 ? 0.904 13.595 -8.716 1.00 97.12 109 ASN A N 1
ATOM 843 C CA . ASN A 1 109 ? -0.553 13.493 -8.756 1.00 97.12 109 ASN A CA 1
ATOM 844 C C . ASN A 1 109 ? -1.118 13.184 -10.148 1.00 97.12 109 ASN A C 1
ATOM 846 O O . ASN A 1 109 ? -2.225 12.648 -10.236 1.00 97.12 109 ASN A O 1
ATOM 850 N N . LYS A 1 110 ? -0.401 13.537 -11.222 1.00 96.25 110 LYS A N 1
ATOM 851 C CA . LYS A 1 110 ? -0.825 13.242 -12.600 1.00 96.25 110 LYS A CA 1
ATOM 852 C C . LYS A 1 110 ? -0.585 11.795 -13.032 1.00 96.25 110 LYS A C 1
ATOM 854 O O . LYS A 1 110 ? -1.101 11.413 -14.083 1.00 96.25 110 LYS A O 1
ATOM 859 N N . ASP A 1 111 ? 0.198 11.020 -12.292 1.00 97.38 111 ASP A N 1
ATOM 860 C CA . ASP A 1 111 ? 0.543 9.666 -12.708 1.00 97.38 111 ASP A CA 1
ATOM 861 C C . ASP A 1 111 ? -0.653 8.719 -12.541 1.00 97.38 111 ASP A C 1
ATOM 863 O O . ASP A 1 111 ? -1.508 8.902 -11.681 1.00 97.38 111 ASP A O 1
ATOM 867 N N . GLY A 1 112 ? -0.741 7.711 -13.398 1.00 97.31 112 GLY A N 1
ATOM 868 C CA . GLY A 1 112 ? -1.515 6.504 -13.157 1.00 97.31 112 GLY A CA 1
ATOM 869 C C . GLY A 1 112 ? -0.626 5.455 -12.503 1.00 97.31 112 GLY A C 1
ATOM 870 O O . GLY A 1 112 ? 0.531 5.302 -12.888 1.00 97.31 112 GLY A O 1
ATOM 871 N N . LEU A 1 113 ? -1.161 4.715 -11.539 1.00 98.25 113 LEU A N 1
ATOM 872 C CA . LEU A 1 113 ? -0.414 3.733 -10.761 1.00 98.25 113 LEU A CA 1
ATOM 873 C C . LEU A 1 113 ? -1.003 2.337 -10.948 1.00 98.25 113 LEU A C 1
ATOM 875 O O . LEU A 1 113 ? -2.183 2.119 -10.683 1.00 98.25 113 LEU A O 1
ATOM 879 N N . VAL A 1 114 ? -0.182 1.371 -11.350 1.00 98.31 114 VAL A N 1
ATOM 880 C CA . VAL A 1 114 ? -0.559 -0.049 -11.346 1.00 98.31 114 VAL A CA 1
ATOM 881 C C . VAL A 1 114 ? 0.281 -0.777 -10.314 1.00 98.31 114 VAL A C 1
ATOM 883 O O . VAL A 1 114 ? 1.500 -0.854 -10.430 1.00 98.31 114 VAL A O 1
ATOM 886 N N . VAL A 1 115 ? -0.380 -1.301 -9.291 1.00 98.44 115 VAL A N 1
ATOM 887 C CA . VAL A 1 115 ? 0.253 -1.950 -8.146 1.00 98.44 115 VAL A CA 1
ATOM 888 C C . VAL A 1 115 ? 0.127 -3.461 -8.281 1.00 98.44 115 VAL A C 1
ATOM 890 O O . VAL A 1 115 ? -0.966 -3.978 -8.508 1.00 98.44 115 VAL A O 1
ATOM 893 N N . TYR A 1 116 ? 1.222 -4.186 -8.097 1.00 98.19 116 TYR A N 1
ATOM 894 C CA . TYR A 1 116 ? 1.225 -5.646 -8.055 1.00 98.19 116 TYR A CA 1
ATOM 895 C C . TYR A 1 116 ? 2.045 -6.161 -6.870 1.00 98.19 116 TYR A C 1
ATOM 897 O O . TYR A 1 116 ? 2.747 -5.402 -6.207 1.00 98.19 116 TYR A O 1
ATOM 905 N N . ASP A 1 117 ? 1.958 -7.462 -6.600 1.00 96.19 117 ASP A N 1
ATOM 906 C CA . ASP A 1 117 ? 2.876 -8.148 -5.693 1.00 96.19 117 ASP A CA 1
ATOM 907 C C . ASP A 1 117 ? 3.253 -9.547 -6.207 1.00 96.19 117 ASP A C 1
ATOM 909 O O . ASP A 1 117 ? 2.655 -10.092 -7.145 1.00 96.19 117 ASP A O 1
ATOM 913 N N . GLY A 1 118 ? 4.281 -10.127 -5.589 1.00 92.62 118 GLY A N 1
ATOM 914 C CA . GLY A 1 118 ? 4.837 -11.432 -5.930 1.00 92.62 118 GLY A CA 1
ATOM 915 C C . GLY A 1 118 ? 3.987 -12.639 -5.519 1.00 92.62 118 GLY A C 1
ATOM 916 O O . GLY A 1 118 ? 4.340 -13.761 -5.889 1.00 92.62 118 GLY A O 1
ATOM 917 N N . LYS A 1 119 ? 2.883 -12.463 -4.773 1.00 87.56 119 LYS A N 1
ATOM 918 C CA . LYS A 1 119 ? 1.934 -13.551 -4.438 1.00 87.56 119 LYS A CA 1
ATOM 919 C C . LYS A 1 119 ? 0.720 -13.574 -5.365 1.00 87.56 119 LYS A C 1
ATOM 921 O O . LYS A 1 119 ? 0.019 -14.582 -5.400 1.00 87.56 119 LYS A O 1
ATOM 926 N N . GLY A 1 120 ? 0.473 -12.492 -6.099 1.00 83.44 120 GLY A N 1
ATOM 927 C CA . GLY A 1 120 ? -0.702 -12.294 -6.939 1.00 83.44 120 GLY A CA 1
ATOM 928 C C . GLY A 1 120 ? -1.485 -11.083 -6.453 1.00 83.44 120 GLY A C 1
ATOM 929 O O . GLY A 1 120 ? -1.354 -10.002 -7.017 1.00 83.44 120 GLY A O 1
ATOM 930 N N . ILE A 1 121 ? -2.292 -11.272 -5.406 1.00 85.81 121 ILE A N 1
ATOM 931 C CA . ILE A 1 121 ? -2.993 -10.189 -4.708 1.00 85.81 121 ILE A CA 1
ATOM 932 C C . ILE A 1 121 ? -2.907 -10.458 -3.205 1.00 85.81 121 ILE A C 1
ATOM 934 O O . ILE A 1 121 ? -3.616 -11.300 -2.656 1.00 85.81 121 ILE A O 1
ATOM 938 N N . PHE A 1 122 ? -2.013 -9.759 -2.526 1.00 89.81 122 PHE A N 1
ATOM 939 C CA . PHE A 1 122 ? -1.815 -9.834 -1.086 1.00 89.81 122 PHE A CA 1
ATOM 940 C C . PHE A 1 122 ? -1.561 -8.437 -0.523 1.00 89.81 122 PHE A C 1
ATOM 942 O O . PHE A 1 122 ? -2.453 -7.833 0.070 1.00 89.81 122 PHE A O 1
ATOM 949 N N . SER A 1 123 ? -0.372 -7.890 -0.758 1.00 94.44 123 SER A N 1
ATOM 950 C CA . SER A 1 123 ? 0.046 -6.576 -0.271 1.00 94.44 123 SER A CA 1
ATOM 951 C C . SER A 1 123 ? -0.244 -5.448 -1.263 1.00 94.44 123 SER A C 1
ATOM 953 O O . SER A 1 123 ? -0.394 -4.300 -0.845 1.00 94.44 123 SER A O 1
ATOM 955 N N . ALA A 1 124 ? -0.443 -5.748 -2.551 1.00 95.62 124 ALA A N 1
ATOM 956 C CA . ALA A 1 124 ? -0.802 -4.748 -3.558 1.00 95.62 124 ALA A CA 1
ATOM 957 C C . ALA A 1 124 ? -2.105 -4.004 -3.218 1.00 95.62 124 ALA A C 1
ATOM 959 O O . ALA A 1 124 ? -2.185 -2.781 -3.351 1.00 95.62 124 ALA A O 1
ATOM 960 N N . ALA A 1 125 ? -3.106 -4.720 -2.693 1.00 94.06 125 ALA A N 1
ATOM 961 C CA . ALA A 1 125 ? -4.379 -4.133 -2.274 1.00 94.06 125 ALA A CA 1
ATOM 962 C C . ALA A 1 125 ? -4.208 -3.089 -1.155 1.00 94.06 125 ALA A C 1
ATOM 964 O O . ALA A 1 125 ? -4.938 -2.097 -1.110 1.00 94.06 125 ALA A O 1
ATOM 965 N N . ARG A 1 126 ? -3.217 -3.273 -0.269 1.00 95.75 126 ARG A N 1
ATOM 966 C CA . ARG A 1 126 ? -2.901 -2.305 0.787 1.00 95.75 126 ARG A CA 1
ATOM 967 C C . ARG A 1 126 ? -2.387 -0.999 0.192 1.00 95.75 126 ARG A C 1
ATOM 969 O O . ARG A 1 126 ? -2.870 0.060 0.579 1.00 95.75 126 ARG A O 1
ATOM 976 N N . VAL A 1 127 ? -1.448 -1.067 -0.747 1.00 97.81 127 VAL A N 1
ATOM 977 C CA . VAL A 1 127 ? -0.863 0.126 -1.378 1.00 97.81 127 VAL A CA 1
ATOM 978 C C . VAL A 1 127 ? -1.889 0.844 -2.258 1.00 97.81 127 VAL A C 1
ATOM 980 O O . VAL A 1 127 ? -2.012 2.063 -2.159 1.00 97.81 127 VAL A O 1
ATOM 983 N N . TRP A 1 128 ? -2.709 0.108 -3.019 1.00 97.81 128 TRP A N 1
ATOM 984 C CA . TRP A 1 128 ? -3.861 0.674 -3.738 1.00 97.81 128 TRP A CA 1
ATOM 985 C C . TRP A 1 128 ? -4.769 1.491 -2.810 1.00 97.81 128 TRP A C 1
ATOM 987 O O . TRP A 1 128 ? -5.083 2.649 -3.091 1.00 97.81 128 TRP A O 1
ATOM 997 N N . TRP A 1 129 ? -5.148 0.921 -1.666 1.00 96.94 129 TRP A N 1
ATOM 998 C CA . TRP A 1 129 ? -5.970 1.627 -0.688 1.00 96.94 129 TRP A CA 1
ATOM 999 C C . TRP A 1 129 ? -5.256 2.830 -0.078 1.00 96.94 129 TRP A C 1
ATOM 1001 O O . TRP A 1 129 ? -5.894 3.864 0.087 1.00 96.94 129 TRP A O 1
ATOM 1011 N N . MET A 1 130 ? -3.956 2.739 0.219 1.00 97.81 130 MET A N 1
ATOM 1012 C CA . MET A 1 130 ? -3.189 3.863 0.769 1.00 97.81 130 MET A CA 1
ATOM 1013 C C . MET A 1 130 ? -3.236 5.080 -0.159 1.00 97.81 130 MET A C 1
ATOM 1015 O O . MET A 1 130 ? -3.568 6.171 0.295 1.00 97.81 130 MET A O 1
ATOM 1019 N N . PHE A 1 131 ? -2.996 4.901 -1.461 1.00 98.31 131 PHE A N 1
ATOM 1020 C CA . PHE A 1 131 ? -3.102 6.002 -2.426 1.00 98.31 131 PHE A CA 1
ATOM 1021 C C . PHE A 1 131 ? -4.504 6.623 -2.444 1.00 98.31 131 PHE A C 1
ATOM 1023 O O . PHE A 1 131 ? -4.629 7.848 -2.417 1.00 98.31 131 PHE A O 1
ATOM 1030 N N . ARG A 1 132 ? -5.563 5.806 -2.381 1.00 97.44 132 ARG A N 1
ATOM 1031 C CA . ARG A 1 132 ? -6.948 6.301 -2.304 1.00 97.44 132 ARG A CA 1
ATOM 1032 C C . ARG A 1 132 ? -7.256 7.029 -0.998 1.00 97.44 132 ARG A C 1
ATOM 1034 O O . ARG A 1 132 ? -7.909 8.069 -1.023 1.00 97.44 132 ARG A O 1
ATOM 1041 N N . VAL A 1 133 ? -6.763 6.528 0.136 1.00 97.56 133 VAL A N 1
ATOM 1042 C CA . VAL A 1 133 ? -6.847 7.213 1.438 1.00 97.56 133 VAL A CA 1
ATOM 1043 C C . VAL A 1 133 ? -6.215 8.594 1.353 1.00 97.56 133 VAL A C 1
ATOM 1045 O O . VAL A 1 133 ? -6.753 9.532 1.925 1.00 97.56 133 VAL A O 1
ATOM 1048 N N . PHE A 1 134 ? -5.128 8.747 0.603 1.00 98.38 134 PHE A N 1
ATOM 1049 C CA . PHE A 1 134 ? -4.480 10.037 0.380 1.00 98.38 134 PHE A CA 1
ATOM 1050 C C . PHE A 1 134 ? -5.006 10.804 -0.843 1.00 98.38 134 PHE A C 1
ATOM 1052 O O . PHE A 1 134 ? -4.407 11.803 -1.238 1.00 98.38 134 PHE A O 1
ATOM 1059 N N . GLY A 1 135 ? -6.150 10.402 -1.405 1.00 97.25 135 GLY A N 1
ATOM 1060 C CA . GLY A 1 135 ? -6.879 11.164 -2.422 1.00 97.25 135 GLY A CA 1
ATOM 1061 C C . GLY A 1 135 ? -6.398 10.973 -3.860 1.00 97.25 135 GLY A C 1
ATOM 1062 O O . GLY A 1 135 ? -6.688 11.817 -4.706 1.00 97.25 135 GLY A O 1
ATOM 1063 N N . HIS A 1 136 ? -5.671 9.894 -4.151 1.00 97.50 136 HIS A N 1
ATOM 1064 C CA . HIS A 1 136 ? -5.221 9.555 -5.497 1.00 97.50 136 HIS A CA 1
ATOM 1065 C C . HIS A 1 136 ? -6.021 8.374 -6.061 1.00 97.50 136 HIS A C 1
ATOM 1067 O O . HIS A 1 136 ? -5.797 7.223 -5.691 1.00 97.50 136 HIS A O 1
ATOM 1073 N N . ASP A 1 137 ? -6.958 8.671 -6.966 1.00 95.25 137 ASP A N 1
ATOM 1074 C CA . ASP A 1 137 ? -7.898 7.688 -7.527 1.00 95.25 137 ASP A CA 1
ATOM 1075 C C . ASP A 1 137 ? -7.396 6.989 -8.800 1.00 95.25 137 ASP A C 1
ATOM 1077 O O . ASP A 1 137 ? -7.958 5.972 -9.202 1.00 95.25 137 ASP A O 1
ATOM 1081 N N . ARG A 1 138 ? -6.337 7.499 -9.446 1.00 96.12 138 ARG A N 1
ATOM 1082 C CA . ARG A 1 138 ? -5.732 6.882 -10.642 1.00 96.12 138 ARG A CA 1
ATOM 1083 C C . ARG A 1 138 ? -4.791 5.739 -10.260 1.00 96.12 138 ARG A C 1
ATOM 1085 O O . ARG A 1 138 ? -3.634 5.706 -10.662 1.00 96.12 138 ARG A O 1
ATOM 1092 N N . VAL A 1 139 ? -5.299 4.803 -9.466 1.00 97.44 139 VAL A N 1
ATOM 1093 C CA . VAL A 1 139 ? -4.550 3.658 -8.948 1.00 97.44 139 VAL A CA 1
ATOM 1094 C C . VAL A 1 139 ? -5.352 2.372 -9.103 1.00 97.44 139 VAL A C 1
ATOM 1096 O O . VAL A 1 139 ? -6.525 2.299 -8.737 1.00 97.44 139 VAL A O 1
ATOM 1099 N N . TRP A 1 140 ? -4.690 1.337 -9.607 1.00 97.62 140 TRP A N 1
ATOM 1100 C CA . TRP A 1 140 ? -5.271 0.033 -9.906 1.00 97.62 140 TRP A CA 1
ATOM 1101 C C . TRP A 1 140 ? -4.390 -1.092 -9.369 1.00 97.62 140 TRP A C 1
ATOM 1103 O O . TRP A 1 140 ? -3.173 -0.944 -9.261 1.00 97.62 140 TRP A O 1
ATOM 1113 N N . VAL A 1 141 ? -4.994 -2.237 -9.068 1.00 97.06 141 VAL A N 1
ATOM 1114 C CA . VAL A 1 141 ? -4.283 -3.484 -8.759 1.00 97.06 141 VAL A CA 1
ATOM 1115 C C . VAL A 1 141 ? -4.155 -4.328 -10.029 1.00 97.06 141 VAL A C 1
ATOM 1117 O O . VAL A 1 141 ? -5.118 -4.485 -10.779 1.00 97.06 141 VAL A O 1
ATOM 1120 N N . LEU A 1 142 ? -2.976 -4.894 -10.281 1.00 96.75 142 LEU A N 1
ATOM 1121 C CA . LEU A 1 142 ? -2.763 -5.829 -11.384 1.00 96.75 142 LEU A CA 1
ATOM 1122 C C . LEU A 1 142 ? -3.426 -7.175 -11.071 1.00 96.75 142 LEU A C 1
ATOM 1124 O O . LEU A 1 142 ? -2.994 -7.894 -10.168 1.00 96.75 142 LEU A O 1
ATOM 1128 N N . ASP A 1 143 ? -4.457 -7.537 -11.830 1.00 94.19 143 ASP A N 1
ATOM 1129 C CA . ASP A 1 143 ? -5.197 -8.781 -11.626 1.00 94.19 143 ASP A CA 1
ATOM 1130 C C . ASP A 1 143 ? -4.292 -10.006 -11.849 1.00 94.19 143 ASP A C 1
ATOM 1132 O O . ASP A 1 143 ? -3.780 -10.251 -12.944 1.00 94.19 143 ASP A O 1
ATOM 1136 N N . GLY A 1 144 ? -4.101 -10.782 -10.780 1.00 91.25 144 GLY A N 1
ATOM 1137 C CA . GLY A 1 144 ? -3.227 -11.952 -10.740 1.00 91.25 144 GLY A CA 1
ATOM 1138 C C . GLY A 1 144 ? -1.742 -11.648 -10.505 1.00 91.25 144 GLY A C 1
ATOM 1139 O O . GLY A 1 144 ? -0.953 -12.594 -10.432 1.00 91.25 144 GLY A O 1
ATOM 1140 N N . GLY A 1 145 ? -1.369 -10.372 -10.360 1.00 95.31 145 GLY A N 1
ATOM 1141 C CA . GLY A 1 145 ? -0.029 -9.906 -10.000 1.00 95.31 145 GLY A CA 1
ATOM 1142 C C . GLY A 1 145 ? 1.108 -10.441 -10.875 1.00 95.31 145 GLY A C 1
ATOM 1143 O O . GLY A 1 145 ? 0.922 -10.819 -12.036 1.00 95.31 145 GLY A O 1
ATOM 1144 N N . LEU A 1 146 ? 2.310 -10.506 -10.293 1.00 95.94 146 LEU A N 1
ATOM 1145 C CA . LEU A 1 146 ? 3.497 -11.030 -10.976 1.00 95.94 146 LEU A CA 1
ATOM 1146 C C . LEU A 1 146 ? 3.357 -12.501 -11.422 1.00 95.94 146 LEU A C 1
ATOM 1148 O O . LEU A 1 146 ? 3.851 -12.831 -12.505 1.00 95.94 146 LEU A O 1
ATOM 1152 N N . PRO A 1 147 ? 2.684 -13.400 -10.665 1.00 95.62 147 PRO A N 1
ATOM 1153 C CA . PRO A 1 147 ? 2.446 -14.767 -11.125 1.00 95.62 147 PRO A CA 1
ATOM 1154 C C . PRO A 1 147 ? 1.692 -14.832 -12.457 1.00 95.62 147 PRO A C 1
ATOM 1156 O O . PRO A 1 147 ? 2.130 -15.546 -13.361 1.00 95.62 147 PRO A O 1
ATOM 1159 N N . ARG A 1 148 ? 0.598 -14.069 -12.616 1.00 95.62 148 ARG A N 1
ATOM 1160 C CA . ARG A 1 148 ? -0.161 -14.058 -13.875 1.00 95.62 148 ARG A CA 1
ATOM 1161 C C . ARG A 1 148 ? 0.613 -13.380 -15.001 1.00 95.62 148 ARG A C 1
ATOM 1163 O O . ARG A 1 148 ? 0.588 -13.888 -16.114 1.00 95.62 148 ARG A O 1
ATOM 1170 N N . TRP A 1 149 ? 1.350 -12.307 -14.712 1.00 96.94 149 TRP A N 1
ATOM 1171 C CA . TRP A 1 149 ? 2.226 -11.656 -15.693 1.00 96.94 149 TRP A CA 1
ATOM 1172 C C . TRP A 1 149 ? 3.210 -12.650 -16.327 1.00 96.94 149 TRP A C 1
ATOM 1174 O O . TRP A 1 149 ? 3.286 -12.769 -17.550 1.00 96.94 149 TRP A O 1
ATOM 1184 N N . ARG A 1 150 ? 3.898 -13.442 -15.492 1.00 95.69 150 ARG A N 1
ATOM 1185 C CA . ARG A 1 150 ? 4.824 -14.489 -15.952 1.00 95.69 150 ARG A CA 1
ATOM 1186 C C . ARG A 1 150 ? 4.106 -15.617 -16.692 1.00 95.69 150 ARG A C 1
ATOM 1188 O O . ARG A 1 150 ? 4.611 -16.094 -17.703 1.00 95.69 150 ARG A O 1
ATOM 1195 N N . ALA A 1 151 ? 2.937 -16.040 -16.209 1.00 96.38 151 ALA A N 1
ATOM 1196 C CA . ALA A 1 151 ? 2.146 -17.087 -16.858 1.00 96.38 151 ALA A CA 1
ATOM 1197 C C . ALA A 1 151 ? 1.652 -16.680 -18.259 1.00 96.38 151 ALA A C 1
ATOM 1199 O O . ALA A 1 151 ? 1.544 -17.539 -19.132 1.00 96.38 151 ALA A O 1
ATOM 1200 N N . SER A 1 152 ? 1.411 -15.386 -18.491 1.00 96.06 152 SER A N 1
ATOM 1201 C CA . SER A 1 152 ? 1.085 -14.827 -19.811 1.00 96.06 152 SER A CA 1
ATOM 1202 C C . SER A 1 152 ? 2.293 -14.708 -20.751 1.00 96.06 152 SER A C 1
ATOM 1204 O O . SER A 1 152 ? 2.133 -14.293 -21.897 1.00 96.06 152 SER A O 1
ATOM 1206 N N . GLY A 1 153 ? 3.496 -15.088 -20.304 1.00 96.94 153 GLY A N 1
ATOM 1207 C CA . GLY A 1 153 ? 4.713 -15.061 -21.117 1.00 96.94 153 GLY A CA 1
ATOM 1208 C C . GLY A 1 153 ? 5.294 -13.664 -21.332 1.00 96.94 153 GLY A C 1
ATOM 1209 O O . GLY A 1 153 ? 6.058 -13.477 -22.275 1.00 96.94 153 GLY A O 1
ATOM 1210 N N . TYR A 1 154 ? 4.929 -12.691 -20.493 1.00 97.00 154 TYR A N 1
ATOM 1211 C CA . TYR A 1 154 ? 5.469 -11.338 -20.573 1.00 97.00 154 TYR A CA 1
ATOM 1212 C C . TYR A 1 154 ? 6.845 -11.225 -19.922 1.00 97.00 154 TYR A C 1
ATOM 1214 O O . TYR A 1 154 ? 7.136 -11.874 -18.912 1.00 97.00 154 TYR A O 1
ATOM 1222 N N . ASP A 1 155 ? 7.675 -10.362 -20.506 1.00 95.44 155 ASP A N 1
ATOM 1223 C CA . ASP A 1 155 ? 9.050 -10.146 -20.072 1.00 95.44 155 ASP A CA 1
ATOM 1224 C C . ASP A 1 155 ? 9.115 -9.570 -18.654 1.00 95.44 155 ASP A C 1
ATOM 1226 O O . ASP A 1 155 ? 8.251 -8.806 -18.216 1.00 95.44 155 ASP A O 1
ATOM 1230 N N . VAL A 1 156 ? 10.178 -9.927 -17.938 1.00 96.12 156 VAL A N 1
ATOM 1231 C CA . VAL A 1 156 ? 10.537 -9.358 -16.637 1.00 96.12 156 VAL A CA 1
ATOM 1232 C C . VAL A 1 156 ? 11.940 -8.778 -16.721 1.00 96.12 156 VAL A C 1
ATOM 1234 O O . VAL A 1 156 ? 12.805 -9.320 -17.411 1.00 96.12 156 VAL A O 1
ATOM 1237 N N . GLU A 1 157 ? 12.177 -7.687 -16.005 1.00 94.00 157 GLU A N 1
ATOM 1238 C CA . GLU A 1 157 ? 13.514 -7.132 -15.841 1.00 94.00 157 GLU A CA 1
ATOM 1239 C C . GLU A 1 157 ? 14.236 -7.841 -14.696 1.00 94.00 157 GLU A C 1
ATOM 1241 O O . GLU A 1 157 ? 13.683 -8.059 -13.617 1.00 94.00 157 GLU A O 1
ATOM 1246 N N . SER A 1 158 ? 15.494 -8.201 -14.944 1.00 83.81 158 SER A N 1
ATOM 1247 C CA . SER A 1 158 ? 16.427 -8.694 -13.934 1.00 83.81 158 SER A CA 1
ATOM 1248 C C . SER A 1 158 ? 17.478 -7.631 -13.654 1.00 83.81 158 SER A C 1
ATOM 1250 O O . SER A 1 158 ? 17.947 -6.989 -14.591 1.00 83.81 158 SER A O 1
ATOM 1252 N N . SER A 1 159 ? 17.929 -7.522 -12.407 1.00 78.31 159 SER A N 1
ATOM 1253 C CA . SER A 1 159 ? 18.826 -6.463 -11.925 1.00 78.31 159 SER A CA 1
ATOM 1254 C C . SER A 1 159 ? 18.152 -5.095 -11.953 1.00 78.31 159 SER A C 1
ATOM 1256 O O . SER A 1 159 ? 18.382 -4.291 -12.855 1.00 78.31 159 SER A O 1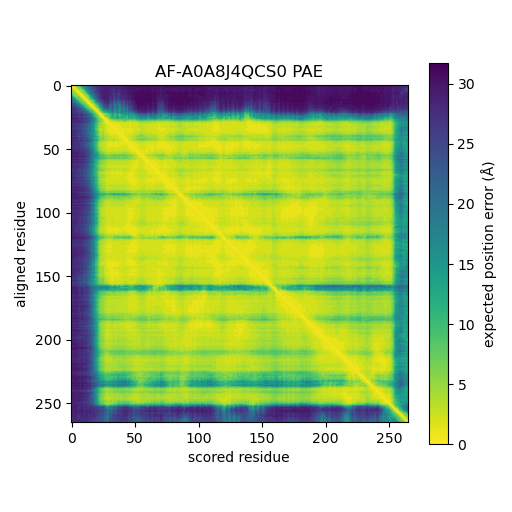
ATOM 1258 N N . ALA A 1 160 ? 17.324 -4.832 -10.937 1.00 74.75 160 ALA A N 1
ATOM 1259 C CA . ALA A 1 160 ? 16.738 -3.511 -10.736 1.00 74.75 160 ALA A CA 1
ATOM 1260 C C . ALA A 1 160 ? 17.812 -2.422 -10.837 1.00 74.75 160 ALA A C 1
ATOM 1262 O O . ALA A 1 160 ? 18.914 -2.561 -10.294 1.00 74.75 160 ALA A O 1
ATOM 1263 N N . SER A 1 161 ? 17.493 -1.344 -11.554 1.00 77.88 161 SER A N 1
ATOM 1264 C CA . SER A 1 161 ? 18.435 -0.243 -11.726 1.00 77.88 161 SER A CA 1
ATOM 1265 C C . SER A 1 161 ? 18.854 0.316 -10.364 1.00 77.88 161 SER A C 1
ATOM 1267 O O . SER A 1 161 ? 18.058 0.369 -9.421 1.00 77.88 161 SER A O 1
ATOM 1269 N N . GLY A 1 162 ? 20.107 0.774 -10.260 1.00 80.75 162 GLY A N 1
ATOM 1270 C CA . GLY A 1 162 ? 20.576 1.449 -9.047 1.00 80.75 162 GLY A CA 1
ATOM 1271 C C . GLY A 1 162 ? 19.660 2.614 -8.656 1.00 80.75 162 GLY A C 1
ATOM 1272 O O . GLY A 1 162 ? 19.401 2.816 -7.478 1.00 80.75 162 GLY A O 1
ATOM 1273 N N . ASP A 1 163 ? 19.087 3.307 -9.643 1.00 85.69 163 ASP A N 1
ATOM 1274 C CA . ASP A 1 163 ? 18.105 4.375 -9.445 1.00 85.69 163 ASP A CA 1
ATOM 1275 C C . ASP A 1 163 ? 16.817 3.893 -8.749 1.00 85.69 163 ASP A C 1
ATOM 1277 O O . ASP A 1 163 ? 16.389 4.502 -7.771 1.00 85.69 163 ASP A O 1
ATOM 1281 N N . ALA A 1 164 ? 16.223 2.776 -9.181 1.00 86.50 164 ALA A N 1
ATOM 1282 C CA . ALA A 1 164 ? 14.998 2.252 -8.569 1.00 86.50 164 ALA A CA 1
ATOM 1283 C C . ALA A 1 164 ? 15.209 1.816 -7.108 1.00 86.50 164 ALA A C 1
ATOM 1285 O O . ALA A 1 164 ? 14.369 2.082 -6.247 1.00 86.50 164 ALA A O 1
ATOM 1286 N N . ILE A 1 165 ? 16.361 1.208 -6.808 1.00 89.62 165 ILE A N 1
ATOM 1287 C CA . ILE A 1 165 ? 16.734 0.827 -5.437 1.00 89.62 165 ILE A CA 1
ATOM 1288 C C . ILE A 1 165 ? 16.962 2.078 -4.575 1.00 89.62 165 ILE A C 1
ATOM 1290 O O . ILE A 1 165 ? 16.481 2.147 -3.442 1.00 89.62 165 ILE A O 1
ATOM 1294 N N . LEU A 1 166 ? 17.660 3.086 -5.111 1.00 92.06 166 LEU A N 1
ATOM 1295 C CA . LEU A 1 166 ? 17.896 4.352 -4.414 1.00 92.06 166 LEU A CA 1
ATOM 1296 C C . LEU A 1 166 ? 16.585 5.085 -4.115 1.00 92.06 166 LEU A C 1
ATOM 1298 O O . LEU A 1 166 ? 16.427 5.595 -3.009 1.00 92.06 166 LEU A O 1
ATOM 1302 N N . LYS A 1 167 ? 15.627 5.086 -5.048 1.00 94.75 167 LYS A N 1
ATOM 1303 C CA . LYS A 1 167 ? 14.287 5.658 -4.843 1.00 94.75 167 LYS A CA 1
ATOM 1304 C C . LYS A 1 167 ? 13.521 4.962 -3.722 1.00 94.75 167 LYS A C 1
ATOM 1306 O O . LYS A 1 167 ? 12.965 5.644 -2.866 1.00 94.75 167 LYS A O 1
ATOM 1311 N N . ALA A 1 168 ? 13.530 3.629 -3.678 1.00 93.56 168 ALA A N 1
ATOM 1312 C CA . ALA A 1 168 ? 12.868 2.875 -2.610 1.00 93.56 168 ALA A CA 1
ATOM 1313 C C . ALA A 1 168 ? 13.466 3.175 -1.222 1.00 93.56 168 ALA A C 1
ATOM 1315 O O . ALA A 1 168 ? 12.731 3.400 -0.254 1.00 93.56 168 ALA A O 1
ATOM 1316 N N . SER A 1 169 ? 14.801 3.247 -1.131 1.00 94.31 169 SER A N 1
ATOM 1317 C CA . SER A 1 169 ? 15.494 3.645 0.104 1.00 94.31 169 SER A CA 1
ATOM 1318 C C . SER A 1 169 ? 15.157 5.084 0.491 1.00 94.31 169 SER A C 1
ATOM 1320 O O . SER A 1 169 ? 14.779 5.347 1.631 1.00 94.31 169 SER A O 1
ATOM 1322 N N . ALA A 1 170 ? 15.227 6.014 -0.465 1.00 96.19 170 ALA A N 1
ATOM 1323 C CA . ALA A 1 170 ? 14.928 7.425 -0.242 1.00 96.19 170 ALA A CA 1
ATOM 1324 C C . ALA A 1 170 ? 13.483 7.647 0.225 1.00 96.19 170 ALA A C 1
ATOM 1326 O O . ALA A 1 170 ? 13.247 8.491 1.086 1.00 96.19 170 ALA A O 1
ATOM 1327 N N . ALA A 1 171 ? 12.526 6.877 -0.299 1.00 96.81 171 ALA A N 1
ATOM 1328 C CA . ALA A 1 171 ? 11.130 6.935 0.118 1.00 96.81 171 ALA A CA 1
ATOM 1329 C C . ALA A 1 171 ? 10.937 6.503 1.573 1.00 96.81 171 ALA A C 1
ATOM 1331 O O . ALA A 1 171 ? 10.267 7.195 2.336 1.00 96.81 171 ALA A O 1
ATOM 1332 N N . SER A 1 172 ? 11.581 5.409 1.978 1.00 95.69 172 SER A N 1
ATOM 1333 C CA . SER A 1 172 ? 11.552 4.942 3.368 1.00 95.69 172 SER A CA 1
ATOM 1334 C C . SER A 1 172 ? 12.239 5.931 4.314 1.00 95.69 172 SER A C 1
ATOM 1336 O O . SER A 1 172 ? 11.732 6.224 5.392 1.00 95.69 172 SER A O 1
ATOM 1338 N N . GLU A 1 173 ? 13.370 6.511 3.906 1.00 96.38 173 GLU A N 1
ATOM 1339 C CA . GLU A 1 173 ? 14.050 7.557 4.680 1.00 96.38 173 GLU A CA 1
ATOM 1340 C C . GLU A 1 173 ? 13.234 8.848 4.793 1.00 96.38 173 GLU A C 1
ATOM 1342 O O . GLU A 1 173 ? 13.332 9.546 5.801 1.00 96.38 173 GLU A O 1
ATOM 1347 N N . ALA A 1 174 ? 12.456 9.199 3.767 1.00 97.00 174 ALA A N 1
ATOM 1348 C CA . ALA A 1 174 ? 11.631 10.401 3.775 1.00 97.00 174 ALA A CA 1
ATOM 1349 C C . ALA A 1 174 ? 10.579 10.348 4.892 1.00 97.00 174 ALA A C 1
ATOM 1351 O O . ALA A 1 174 ? 10.364 11.358 5.559 1.00 97.00 174 ALA A O 1
ATOM 1352 N N . ILE A 1 175 ? 10.000 9.171 5.150 1.00 97.00 175 ILE A N 1
ATOM 1353 C CA . ILE A 1 175 ? 9.087 8.946 6.279 1.00 97.00 175 ILE A CA 1
ATOM 1354 C C . ILE A 1 175 ? 9.763 9.304 7.605 1.00 97.00 175 ILE A C 1
ATOM 1356 O O . ILE A 1 175 ? 9.251 10.123 8.369 1.00 97.00 175 ILE A O 1
ATOM 1360 N N . GLU A 1 176 ? 10.941 8.730 7.856 1.00 95.31 176 GLU A N 1
ATOM 1361 C CA . GLU A 1 176 ? 11.698 8.957 9.092 1.00 95.31 176 GLU A CA 1
ATOM 1362 C C . GLU A 1 176 ? 12.074 10.431 9.258 1.00 95.31 176 GLU A C 1
ATOM 1364 O O . GLU A 1 176 ? 11.906 11.005 10.335 1.00 95.31 176 GLU A O 1
ATOM 1369 N N . LYS A 1 177 ? 12.539 11.069 8.177 1.00 96.56 177 LYS A N 1
ATOM 1370 C CA . LYS A 1 177 ? 12.901 12.492 8.165 1.00 96.56 177 LYS A CA 1
ATOM 1371 C C . LYS A 1 177 ? 11.714 13.367 8.552 1.00 96.56 177 LYS A C 1
ATOM 1373 O O . LYS A 1 177 ? 11.871 14.231 9.412 1.00 96.56 177 LYS A O 1
ATOM 1378 N N . VAL A 1 178 ? 10.528 13.119 7.988 1.00 97.12 178 VAL A N 1
ATOM 1379 C CA . VAL A 1 178 ? 9.318 13.880 8.338 1.00 97.12 178 VAL A CA 1
ATOM 1380 C C . VAL A 1 178 ? 8.986 13.731 9.822 1.00 97.12 178 VAL A C 1
ATOM 1382 O O . VAL A 1 178 ? 8.782 14.738 10.499 1.00 97.12 178 VAL A O 1
ATOM 1385 N N . TYR A 1 179 ? 9.002 12.513 10.368 1.00 95.88 179 TYR A N 1
ATOM 1386 C CA . TYR A 1 179 ? 8.712 12.304 11.792 1.00 95.88 179 TYR A CA 1
ATOM 1387 C C . TYR A 1 179 ? 9.767 12.886 12.735 1.00 95.88 179 TYR A C 1
ATOM 1389 O O . TYR A 1 179 ? 9.451 13.250 13.867 1.00 95.88 179 TYR A O 1
ATOM 1397 N N . GLN A 1 180 ? 11.005 13.034 12.269 1.00 96.00 180 GLN A N 1
ATOM 1398 C CA . GLN A 1 180 ? 12.077 13.716 12.997 1.00 96.00 180 GLN A CA 1
ATOM 1399 C C . GLN A 1 180 ? 12.055 15.244 12.814 1.00 96.00 180 GLN A C 1
ATOM 1401 O O . GLN A 1 180 ? 12.921 15.932 13.357 1.00 96.00 180 GLN A O 1
ATOM 1406 N N . GLY A 1 181 ? 11.101 15.794 12.053 1.00 95.19 181 GLY A N 1
ATOM 1407 C CA . GLY A 1 181 ? 11.036 17.225 11.739 1.00 95.19 181 GLY A CA 1
ATOM 1408 C C . GLY A 1 181 ? 12.184 17.707 10.846 1.00 95.19 181 GLY A C 1
ATOM 1409 O O . GLY A 1 181 ? 12.539 18.885 10.868 1.00 95.19 181 GLY A O 1
ATOM 1410 N N . GLN A 1 182 ? 12.805 16.799 10.093 1.00 96.06 182 GLN A N 1
ATOM 1411 C CA . GLN A 1 182 ? 13.897 17.094 9.173 1.00 96.06 182 GLN A CA 1
ATOM 1412 C C . GLN A 1 182 ? 13.362 17.506 7.801 1.00 96.06 182 GLN A C 1
ATOM 1414 O O . GLN A 1 182 ? 12.296 17.077 7.361 1.00 96.06 182 GLN A O 1
ATOM 1419 N N . ALA A 1 183 ? 14.142 18.326 7.096 1.00 91.62 183 ALA A N 1
ATOM 1420 C CA . ALA A 1 183 ? 13.825 18.699 5.727 1.00 91.62 183 ALA A CA 1
ATOM 1421 C C . ALA A 1 183 ? 13.888 17.473 4.801 1.00 91.62 183 ALA A C 1
ATOM 1423 O O . ALA A 1 183 ? 14.842 16.690 4.836 1.00 91.62 183 ALA A O 1
ATOM 1424 N N . VAL A 1 184 ? 12.881 17.347 3.945 1.00 95.38 184 VAL A N 1
ATOM 1425 C CA . VAL A 1 184 ? 12.817 16.354 2.869 1.00 95.38 184 VAL A CA 1
ATOM 1426 C C . VAL A 1 184 ? 13.043 17.017 1.513 1.00 95.38 184 VAL A C 1
ATOM 1428 O O . VAL A 1 184 ? 13.122 18.242 1.407 1.00 95.38 184 VAL A O 1
ATOM 1431 N N . GLY A 1 185 ? 13.210 16.197 0.474 1.00 91.00 185 GLY A N 1
ATOM 1432 C CA . GLY A 1 185 ? 13.344 16.680 -0.898 1.00 91.00 185 GLY A CA 1
ATOM 1433 C C . GLY A 1 185 ? 12.085 17.399 -1.410 1.00 91.00 185 GLY A C 1
ATOM 1434 O O . GLY A 1 185 ? 11.098 17.534 -0.684 1.00 91.00 185 GLY A O 1
ATOM 1435 N N . PRO A 1 186 ? 12.104 17.863 -2.672 1.00 94.50 186 PRO A N 1
ATOM 1436 C CA . PRO A 1 186 ? 10.946 18.494 -3.293 1.00 94.50 186 PRO A CA 1
ATOM 1437 C C . PRO A 1 186 ? 9.700 17.606 -3.210 1.00 94.50 186 PRO A C 1
ATOM 1439 O O . PRO A 1 186 ? 9.762 16.417 -3.521 1.00 94.50 186 PRO A O 1
ATOM 1442 N N . ILE A 1 187 ? 8.572 18.198 -2.819 1.00 97.56 187 ILE A N 1
ATOM 1443 C CA . ILE A 1 187 ? 7.279 17.515 -2.777 1.00 97.56 187 ILE A CA 1
ATOM 1444 C C . ILE A 1 187 ? 6.594 17.681 -4.134 1.00 97.56 187 ILE A C 1
ATOM 1446 O O . ILE A 1 187 ? 6.221 18.790 -4.516 1.00 97.56 187 ILE A O 1
ATOM 1450 N N . THR A 1 188 ? 6.445 16.578 -4.862 1.00 97.06 188 THR A N 1
ATOM 1451 C CA . THR A 1 188 ? 5.745 16.490 -6.156 1.00 97.06 188 THR A CA 1
ATOM 1452 C C . THR A 1 188 ? 4.378 15.828 -6.030 1.00 97.06 188 THR A C 1
ATOM 1454 O O . THR A 1 188 ? 3.560 15.936 -6.936 1.00 97.06 188 THR A O 1
ATOM 1457 N N . PHE A 1 189 ? 4.118 15.163 -4.906 1.00 98.19 189 PHE A N 1
ATOM 1458 C CA . PHE A 1 189 ? 2.861 14.492 -4.623 1.00 98.19 189 PHE A CA 1
ATOM 1459 C C . PHE A 1 189 ? 2.101 15.214 -3.509 1.00 98.19 189 PHE A C 1
ATOM 1461 O O . PHE A 1 189 ? 2.558 15.290 -2.372 1.00 98.19 189 PHE A O 1
ATOM 1468 N N . GLN A 1 190 ? 0.923 15.729 -3.833 1.00 98.06 190 GLN A N 1
ATOM 1469 C CA . GLN A 1 190 ? -0.004 16.369 -2.907 1.00 98.06 190 GLN A CA 1
ATOM 1470 C C . GLN A 1 190 ? -1.038 15.358 -2.420 1.00 98.06 190 GLN A C 1
ATOM 1472 O O . GLN A 1 190 ? -1.604 14.596 -3.204 1.00 98.06 190 GLN A O 1
ATOM 1477 N N . THR A 1 191 ? -1.316 15.372 -1.126 1.00 98.00 191 THR A N 1
ATOM 1478 C CA . THR A 1 191 ? -2.292 14.488 -0.495 1.00 98.00 191 THR A CA 1
ATOM 1479 C C . THR A 1 191 ? -3.609 15.216 -0.246 1.00 98.00 191 THR A C 1
ATOM 1481 O O . THR A 1 191 ? -3.671 16.434 -0.077 1.00 98.00 191 THR A O 1
ATOM 1484 N N . LYS A 1 192 ? -4.696 14.448 -0.247 1.00 97.50 192 LYS A N 1
ATOM 1485 C CA . LYS A 1 192 ? -6.016 14.873 0.214 1.00 97.50 192 LYS A CA 1
ATOM 1486 C C . LYS A 1 192 ? -6.636 13.728 0.998 1.00 97.50 192 LYS A C 1
ATOM 1488 O O . LYS A 1 192 ? -7.331 12.890 0.415 1.00 97.50 192 LYS A O 1
ATOM 1493 N N . PHE A 1 193 ? -6.379 13.688 2.302 1.00 97.56 193 PHE A N 1
ATOM 1494 C CA . PHE A 1 193 ? -6.847 12.602 3.155 1.00 97.56 193 PHE A CA 1
ATOM 1495 C C . PHE A 1 193 ? -8.364 12.378 3.078 1.00 97.56 193 PHE A C 1
ATOM 1497 O O . PHE A 1 193 ? -9.175 13.306 3.133 1.00 97.56 193 PHE A O 1
ATOM 1504 N N . GLN A 1 194 ? -8.741 11.109 2.950 1.00 97.31 194 GLN A N 1
ATOM 1505 C CA . GLN A 1 194 ? -10.104 10.606 2.847 1.00 97.31 194 GLN A CA 1
ATOM 1506 C C . GLN A 1 194 ? -10.467 9.883 4.152 1.00 97.31 194 GLN A C 1
ATOM 1508 O O . GLN A 1 194 ? -10.384 8.654 4.225 1.00 97.31 194 GLN A O 1
ATOM 1513 N N . PRO A 1 195 ? -10.907 10.608 5.198 1.00 94.50 195 PRO A N 1
ATOM 1514 C CA . PRO A 1 195 ? -11.130 10.028 6.525 1.00 94.50 195 PRO A CA 1
ATOM 1515 C C . PRO A 1 195 ? -12.205 8.935 6.545 1.00 94.50 195 PRO A C 1
ATOM 1517 O O . PRO A 1 195 ? -12.212 8.099 7.436 1.00 94.50 195 PRO A O 1
ATOM 1520 N N . HIS A 1 196 ? -13.105 8.906 5.560 1.00 94.00 196 HIS A N 1
ATOM 1521 C CA . HIS A 1 196 ? -14.145 7.884 5.442 1.00 94.00 196 HIS A CA 1
ATOM 1522 C C . HIS A 1 196 ? -13.617 6.507 4.992 1.00 94.00 196 HIS A C 1
ATOM 1524 O O . HIS A 1 196 ? -14.347 5.522 5.078 1.00 94.00 196 HIS A O 1
ATOM 1530 N N . LEU A 1 197 ? -12.369 6.426 4.513 1.00 94.62 197 LEU A N 1
ATOM 1531 C CA . LEU A 1 197 ? -11.707 5.179 4.108 1.00 94.62 197 LEU A CA 1
ATOM 1532 C C . LEU A 1 197 ? -10.892 4.533 5.240 1.00 94.62 197 LEU A C 1
ATOM 1534 O O . LEU A 1 197 ? -10.302 3.472 5.029 1.00 94.62 197 LEU A O 1
ATOM 1538 N N . VAL A 1 198 ? -10.852 5.154 6.423 1.00 94.50 198 VAL A N 1
ATOM 1539 C CA . VAL A 1 198 ? -10.072 4.704 7.581 1.00 94.50 198 VAL A CA 1
ATOM 1540 C C . VAL A 1 198 ? -10.968 4.682 8.813 1.00 94.50 198 VAL A C 1
ATOM 1542 O O . VAL A 1 198 ? -11.758 5.593 9.035 1.00 94.50 198 VAL A O 1
ATOM 1545 N N . TRP A 1 199 ? -10.835 3.640 9.627 1.00 94.50 199 TRP A N 1
ATOM 1546 C CA . TRP A 1 199 ? -11.530 3.530 10.904 1.00 94.50 199 TRP A CA 1
ATOM 1547 C C . TRP A 1 199 ? -10.533 3.595 12.056 1.00 94.50 199 TRP A C 1
ATOM 1549 O O . TRP A 1 199 ? -9.538 2.872 12.070 1.00 94.50 199 TRP A O 1
ATOM 1559 N N . THR A 1 200 ? -10.806 4.451 13.038 1.00 94.00 200 THR A N 1
ATOM 1560 C CA . THR A 1 200 ? -10.027 4.533 14.276 1.00 94.00 200 THR A CA 1
ATOM 1561 C C . THR A 1 200 ? -10.470 3.467 15.274 1.00 94.00 200 THR A C 1
ATOM 1563 O O . THR A 1 200 ? -11.590 2.952 15.219 1.00 94.00 200 THR A O 1
ATOM 1566 N N . LEU A 1 201 ? -9.611 3.173 16.254 1.00 92.38 201 LEU A N 1
ATOM 1567 C CA . LEU A 1 201 ? -9.951 2.250 17.338 1.00 92.38 201 LEU A CA 1
ATOM 1568 C C . LEU A 1 201 ? -11.224 2.678 18.088 1.00 92.38 201 LEU A C 1
ATOM 1570 O O . LEU A 1 201 ? -12.031 1.827 18.456 1.00 92.38 201 LEU A O 1
ATOM 1574 N N . ASP A 1 202 ? -11.429 3.978 18.294 1.00 95.31 202 ASP A N 1
ATOM 1575 C CA . ASP A 1 202 ? -12.612 4.485 18.993 1.00 95.31 202 ASP A CA 1
ATOM 1576 C C . ASP A 1 202 ? -13.886 4.331 18.155 1.00 95.31 202 ASP A C 1
ATOM 1578 O O . ASP A 1 202 ? -14.932 3.973 18.697 1.00 95.31 202 ASP A O 1
ATOM 1582 N N . GLN A 1 203 ? -13.803 4.498 16.830 1.00 94.88 203 GLN A N 1
ATOM 1583 C CA . GLN A 1 203 ? -14.918 4.192 15.926 1.00 94.88 203 GLN A CA 1
ATOM 1584 C C . GLN A 1 203 ? -15.258 2.698 15.933 1.00 94.88 203 GLN A C 1
ATOM 1586 O O . GLN A 1 203 ? -16.434 2.340 15.985 1.00 94.88 203 GLN A O 1
ATOM 1591 N N . VAL A 1 204 ? -14.246 1.821 15.944 1.00 94.69 204 VAL A N 1
ATOM 1592 C CA . VAL A 1 204 ? -14.453 0.369 16.063 1.00 94.69 204 VAL A CA 1
ATOM 1593 C C . VAL A 1 204 ? -15.132 0.030 17.390 1.00 94.69 204 VAL A C 1
ATOM 1595 O O . VAL A 1 204 ? -16.150 -0.656 17.379 1.00 94.69 204 VAL A O 1
ATOM 1598 N N . LYS A 1 205 ? -14.635 0.548 18.522 1.00 95.06 205 LYS A N 1
ATOM 1599 C CA . LYS A 1 205 ? -15.245 0.337 19.850 1.00 95.06 205 LYS A CA 1
ATOM 1600 C C . LYS A 1 205 ? -16.702 0.783 19.882 1.00 95.06 205 LYS A C 1
ATOM 1602 O O . LYS A 1 205 ? -17.561 0.018 20.305 1.00 95.06 205 LYS A O 1
ATOM 1607 N N . LYS A 1 206 ? -16.983 1.979 19.365 1.00 96.00 206 LYS A N 1
ATOM 1608 C CA . LYS A 1 206 ? -18.345 2.502 19.272 1.00 96.00 206 LYS A CA 1
ATOM 1609 C C . LYS A 1 206 ? -19.244 1.609 18.412 1.00 96.00 206 LYS A C 1
ATOM 1611 O O . LYS A 1 206 ? -20.380 1.343 18.779 1.00 96.00 206 LYS A O 1
ATOM 1616 N N . ASN A 1 207 ? -18.741 1.080 17.299 1.00 95.25 207 ASN A N 1
ATOM 1617 C CA . ASN A 1 207 ? -19.525 0.191 16.443 1.00 95.25 207 ASN A CA 1
ATOM 1618 C C . ASN A 1 207 ? -19.796 -1.192 17.059 1.00 95.25 207 ASN A C 1
ATOM 1620 O O . ASN A 1 207 ? -20.791 -1.816 16.700 1.00 95.25 207 ASN A O 1
ATOM 1624 N N . ILE A 1 208 ? -18.968 -1.669 17.994 1.00 94.94 208 ILE A N 1
ATOM 1625 C CA . ILE A 1 208 ? -19.266 -2.893 18.761 1.00 94.94 208 ILE A CA 1
ATOM 1626 C C . ILE A 1 208 ? -20.552 -2.708 19.583 1.00 94.94 208 ILE A C 1
ATOM 1628 O O . ILE A 1 208 ? -21.365 -3.633 19.677 1.00 94.94 208 ILE A O 1
ATOM 1632 N N . GLU A 1 209 ? -20.739 -1.515 20.150 1.00 95.88 209 GLU A N 1
ATOM 1633 C CA . GLU A 1 209 ? -21.916 -1.141 20.937 1.00 95.88 209 GLU A CA 1
ATOM 1634 C C . GLU A 1 209 ? -23.116 -0.841 20.027 1.00 95.88 209 GLU A C 1
ATOM 1636 O O . GLU A 1 209 ? -24.163 -1.479 20.152 1.00 95.88 209 GLU A O 1
ATOM 1641 N N . ASP A 1 210 ? -22.937 0.067 19.064 1.00 95.56 210 ASP A N 1
ATOM 1642 C CA . ASP A 1 210 ? -24.022 0.612 18.239 1.00 95.56 210 ASP A CA 1
ATOM 1643 C C . ASP A 1 210 ? -24.461 -0.329 17.103 1.00 95.56 210 ASP A C 1
ATOM 1645 O O . ASP A 1 210 ? -25.587 -0.236 16.614 1.00 95.56 210 ASP A O 1
ATOM 1649 N N . ARG A 1 211 ? -23.571 -1.222 16.644 1.00 93.12 211 ARG A N 1
ATOM 1650 C CA . ARG A 1 211 ? -23.784 -2.170 15.529 1.00 93.12 211 ARG A CA 1
ATOM 1651 C C . ARG A 1 211 ? -24.310 -1.517 14.246 1.00 93.12 211 ARG A C 1
ATOM 1653 O O . ARG A 1 211 ? -25.137 -2.090 13.538 1.00 93.12 211 ARG A O 1
ATOM 1660 N N . THR A 1 212 ? -23.819 -0.321 13.933 1.00 94.81 212 THR A N 1
ATOM 1661 C CA . THR A 1 212 ? -24.253 0.453 12.755 1.00 94.81 212 THR A CA 1
ATOM 1662 C C . THR A 1 212 ? -23.656 -0.063 11.450 1.00 94.81 212 THR A C 1
ATOM 1664 O O . THR A 1 212 ? -24.253 0.118 10.392 1.00 94.81 212 THR A O 1
ATOM 1667 N N . HIS A 1 213 ? -22.496 -0.720 11.512 1.00 95.50 213 HIS A N 1
ATOM 1668 C CA . HIS A 1 213 ? -21.772 -1.239 10.356 1.00 95.50 213 HIS A CA 1
ATOM 1669 C C . HIS A 1 213 ? -21.377 -2.700 10.556 1.00 95.50 213 HIS A C 1
ATOM 1671 O O . HIS A 1 213 ? -21.001 -3.129 11.651 1.00 95.50 213 HIS A O 1
ATOM 1677 N N . GLN A 1 214 ? -21.391 -3.459 9.460 1.00 96.19 214 GLN A N 1
ATOM 1678 C CA . GLN A 1 214 ? -20.846 -4.808 9.444 1.00 96.19 214 GLN A CA 1
ATOM 1679 C C . GLN A 1 214 ? -19.317 -4.749 9.415 1.00 96.19 214 GLN A C 1
ATOM 1681 O O . GLN A 1 214 ? -18.726 -4.301 8.438 1.00 96.19 214 GLN A O 1
ATOM 1686 N N . GLN A 1 215 ? -18.678 -5.271 10.459 1.00 94.62 215 GLN A N 1
ATOM 1687 C CA . GLN A 1 215 ? -17.230 -5.451 10.485 1.00 94.62 215 GLN A CA 1
ATOM 1688 C C . GLN A 1 215 ? -16.856 -6.802 9.869 1.00 94.62 215 GLN A C 1
ATOM 1690 O O . GLN A 1 215 ? -17.443 -7.827 10.236 1.00 94.62 215 GLN A O 1
ATOM 1695 N N . ILE A 1 216 ? -15.893 -6.797 8.946 1.00 94.69 216 ILE A N 1
ATOM 1696 C CA . ILE A 1 216 ? -15.358 -7.993 8.290 1.00 94.69 216 ILE A CA 1
ATOM 1697 C C . ILE A 1 216 ? -13.872 -8.133 8.626 1.00 94.69 216 ILE A C 1
ATOM 1699 O O . ILE A 1 216 ? -13.116 -7.172 8.526 1.00 94.69 216 ILE A O 1
ATOM 1703 N N . ASP A 1 217 ? -13.464 -9.338 9.007 1.00 93.38 217 ASP A N 1
ATOM 1704 C CA . ASP A 1 217 ? -12.085 -9.714 9.290 1.00 93.38 217 ASP A CA 1
ATOM 1705 C C . ASP A 1 217 ? -11.548 -10.621 8.175 1.00 93.38 217 ASP A C 1
ATOM 1707 O O . ASP A 1 217 ? -12.105 -11.691 7.909 1.00 93.38 217 ASP A O 1
ATOM 1711 N N . ALA A 1 218 ? -10.465 -10.177 7.533 1.00 92.19 218 ALA A N 1
ATOM 1712 C CA . ALA A 1 218 ? -9.817 -10.857 6.413 1.00 92.19 218 ALA A CA 1
ATOM 1713 C C . ALA A 1 218 ? -8.761 -11.901 6.820 1.00 92.19 218 ALA A C 1
ATOM 1715 O O . ALA A 1 218 ? -8.169 -12.551 5.952 1.00 92.19 218 ALA A O 1
ATOM 1716 N N . ARG A 1 219 ? -8.491 -12.086 8.119 1.00 91.06 219 ARG A N 1
ATOM 1717 C CA . ARG A 1 219 ? -7.549 -13.109 8.601 1.00 91.06 219 ARG A CA 1
ATOM 1718 C C . ARG A 1 219 ? -8.078 -14.519 8.335 1.00 91.06 219 ARG A C 1
ATOM 1720 O O . ARG A 1 219 ? -9.246 -14.738 8.021 1.00 91.06 219 ARG A O 1
ATOM 1727 N N . SER A 1 220 ? -7.196 -15.508 8.482 1.00 91.06 220 SER A N 1
ATOM 1728 C CA . SER A 1 220 ? -7.594 -16.912 8.384 1.00 91.06 220 SER A CA 1
ATOM 1729 C C . SER A 1 220 ? -8.631 -17.267 9.453 1.00 91.06 220 SER A C 1
ATOM 1731 O O . SER A 1 220 ? -8.585 -16.766 10.579 1.00 91.06 220 SER A O 1
ATOM 1733 N N . LYS A 1 221 ? -9.530 -18.202 9.120 1.00 92.81 221 LYS A N 1
ATOM 1734 C CA . LYS A 1 221 ? -10.575 -18.670 10.040 1.00 92.81 221 LYS A CA 1
ATOM 1735 C C . LYS A 1 221 ? -9.999 -19.165 11.370 1.00 92.81 221 LYS A C 1
ATOM 1737 O O . LYS A 1 221 ? -10.529 -18.835 12.420 1.00 92.81 221 LYS A O 1
ATOM 1742 N N . ALA A 1 222 ? -8.864 -19.864 11.333 1.00 92.25 222 ALA A N 1
ATOM 1743 C CA . ALA A 1 222 ? -8.187 -20.346 12.536 1.00 92.25 222 ALA A CA 1
ATOM 1744 C C . ALA A 1 222 ? -7.693 -19.210 13.456 1.00 92.25 222 ALA A C 1
ATOM 1746 O O . ALA A 1 222 ? -7.792 -19.315 14.676 1.00 92.25 222 ALA A O 1
ATOM 1747 N N . ARG A 1 223 ? -7.188 -18.099 12.897 1.00 91.75 223 ARG A N 1
ATOM 1748 C CA . ARG A 1 223 ? -6.787 -16.916 13.685 1.00 91.75 223 ARG A CA 1
ATOM 1749 C C . ARG A 1 223 ? -7.999 -16.193 14.268 1.00 91.75 223 ARG A C 1
ATOM 1751 O O . ARG A 1 223 ? -7.989 -15.821 15.440 1.00 91.75 223 ARG A O 1
ATOM 1758 N N . PHE A 1 224 ? -9.052 -16.057 13.464 1.00 93.25 224 PHE A N 1
ATOM 1759 C CA . PHE A 1 224 ? -10.325 -15.464 13.871 1.00 93.25 224 PHE A CA 1
ATOM 1760 C C . PHE A 1 224 ? -10.994 -16.242 15.017 1.00 93.25 224 PHE A C 1
ATOM 1762 O O . PHE A 1 224 ? -11.457 -15.647 15.991 1.00 93.25 224 PHE A O 1
ATOM 1769 N N . ASP A 1 225 ? -10.996 -17.574 14.936 1.00 93.25 225 ASP A N 1
ATOM 1770 C CA . ASP A 1 225 ? -11.559 -18.469 15.957 1.00 93.25 225 ASP A CA 1
ATOM 1771 C C . ASP A 1 225 ? -10.658 -18.617 17.190 1.00 93.25 225 ASP A C 1
ATOM 1773 O O . ASP A 1 225 ? -11.057 -19.212 18.188 1.00 93.25 225 ASP A O 1
ATOM 1777 N N . GLY A 1 226 ? -9.431 -18.097 17.133 1.00 91.25 226 GLY A N 1
ATOM 1778 C CA . GLY A 1 226 ? -8.464 -18.204 18.217 1.00 91.25 226 GLY A CA 1
ATOM 1779 C C . GLY A 1 226 ? -7.725 -19.543 18.297 1.00 91.25 226 GLY A C 1
ATOM 1780 O O . GLY A 1 226 ? -6.967 -19.750 19.243 1.00 91.25 226 GLY A O 1
ATOM 1781 N N . THR A 1 227 ? -7.908 -20.438 17.322 1.00 90.81 227 THR A N 1
ATOM 1782 C CA . THR A 1 227 ? -7.321 -21.791 17.296 1.00 90.81 227 THR A CA 1
ATOM 1783 C C . THR A 1 227 ? -5.903 -21.836 16.725 1.00 90.81 227 THR A C 1
ATOM 1785 O O . THR A 1 227 ? -5.241 -22.867 16.816 1.00 90.81 227 THR A O 1
ATOM 1788 N N . ALA A 1 228 ? -5.427 -20.739 16.133 1.00 87.62 228 ALA A N 1
ATOM 1789 C CA . ALA A 1 228 ? -4.044 -20.553 15.706 1.00 87.62 228 ALA A CA 1
ATOM 1790 C C . ALA A 1 228 ? -3.434 -19.313 16.373 1.00 87.62 228 ALA A C 1
ATOM 1792 O O . ALA A 1 228 ? -4.131 -18.334 16.652 1.00 87.62 228 ALA A O 1
ATOM 1793 N N . ALA A 1 229 ? -2.122 -19.356 16.609 1.00 84.00 229 ALA A N 1
ATOM 1794 C CA . ALA A 1 229 ? -1.382 -18.209 17.115 1.00 84.00 229 ALA A CA 1
ATOM 1795 C C . ALA A 1 229 ? -1.336 -17.081 16.074 1.00 84.00 229 ALA A C 1
ATOM 1797 O O . ALA A 1 229 ? -1.314 -17.319 14.864 1.00 84.00 229 ALA A O 1
ATOM 1798 N N . GLU A 1 230 ? -1.286 -15.844 16.556 1.00 85.56 230 GLU A N 1
ATOM 1799 C CA . GLU A 1 230 ? -0.968 -14.708 15.705 1.00 85.56 230 GLU A CA 1
ATOM 1800 C C . GLU A 1 230 ? 0.521 -14.756 15.307 1.00 85.56 230 GLU A C 1
ATOM 1802 O O . GLU A 1 230 ? 1.367 -15.085 16.143 1.00 85.56 230 GLU A O 1
ATOM 1807 N N . PRO A 1 231 ? 0.871 -14.410 14.054 1.00 81.00 231 PRO A N 1
ATOM 1808 C CA . PRO A 1 231 ? 2.255 -14.455 13.574 1.00 81.00 231 PRO A CA 1
ATOM 1809 C C . PRO A 1 231 ? 3.181 -13.503 14.344 1.00 81.00 231 PRO A C 1
ATOM 1811 O O . PRO A 1 231 ? 4.394 -13.695 14.390 1.00 81.00 231 PRO A O 1
ATOM 1814 N N . ARG A 1 232 ? 2.612 -12.474 14.980 1.00 75.75 232 ARG A N 1
ATOM 1815 C CA . ARG A 1 232 ? 3.336 -11.525 15.825 1.00 75.75 232 ARG A CA 1
ATOM 1816 C C . ARG A 1 232 ? 3.241 -11.938 17.289 1.00 75.75 232 ARG A C 1
ATOM 1818 O O . ARG A 1 232 ? 2.150 -12.107 17.834 1.00 75.75 232 ARG A O 1
ATOM 1825 N N . LYS A 1 233 ? 4.400 -12.049 17.945 1.00 76.19 233 LYS A N 1
ATOM 1826 C CA . LYS A 1 233 ? 4.494 -12.381 19.373 1.00 76.19 233 LYS A CA 1
ATOM 1827 C C . LYS A 1 233 ? 3.746 -11.342 20.217 1.00 76.19 233 LYS A C 1
ATOM 1829 O O . LYS A 1 233 ? 3.908 -10.146 20.011 1.00 76.19 233 LYS A O 1
ATOM 1834 N N . GLY A 1 234 ? 2.966 -11.809 21.191 1.00 73.88 234 GLY A N 1
ATOM 1835 C CA . GLY A 1 234 ? 2.273 -10.953 22.162 1.00 73.88 234 GLY A CA 1
ATOM 1836 C C . GLY A 1 234 ? 0.865 -10.498 21.762 1.00 73.88 234 GLY A C 1
ATOM 1837 O O . GLY A 1 234 ? 0.178 -9.910 22.596 1.00 73.88 234 GLY A O 1
ATOM 1838 N N . ILE A 1 235 ? 0.396 -10.802 20.546 1.00 77.62 235 ILE A N 1
ATOM 1839 C CA . ILE A 1 235 ? -0.985 -10.515 20.131 1.00 7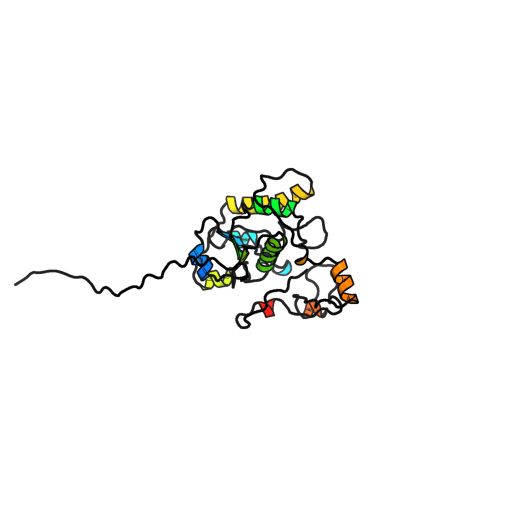7.62 235 ILE A CA 1
ATOM 1840 C C . ILE A 1 235 ? -1.897 -11.682 20.530 1.00 77.62 235 ILE A C 1
ATOM 1842 O O . ILE A 1 235 ? -1.599 -12.844 20.252 1.00 77.62 235 ILE A O 1
ATOM 1846 N N . LYS A 1 236 ? -3.016 -11.373 21.199 1.00 77.00 236 LYS A N 1
ATOM 1847 C CA . LYS A 1 236 ? -4.041 -12.370 21.536 1.00 77.00 236 LYS A CA 1
ATOM 1848 C C . LYS A 1 236 ? -4.767 -12.821 20.267 1.00 77.00 236 LYS A C 1
ATOM 1850 O O . LYS A 1 236 ? -5.138 -11.993 19.439 1.00 77.00 236 LYS A O 1
ATOM 1855 N N . SER A 1 237 ? -4.990 -14.125 20.144 1.00 79.94 237 SER A N 1
ATOM 1856 C CA . SER A 1 237 ? -5.831 -14.695 19.094 1.00 79.94 237 SER A CA 1
ATOM 1857 C C . SER A 1 237 ? -7.323 -14.427 19.380 1.00 79.94 237 SER A C 1
ATOM 1859 O O . SER A 1 237 ? -7.682 -13.967 20.469 1.00 79.94 237 SER A O 1
ATOM 1861 N N . GLY A 1 238 ? -8.197 -14.675 18.401 1.00 88.88 238 GLY A N 1
ATOM 1862 C CA . GLY A 1 238 ? -9.624 -14.334 18.472 1.00 88.88 238 GLY A CA 1
ATOM 1863 C C . GLY A 1 238 ? -9.979 -13.130 17.597 1.00 88.88 238 GLY A C 1
ATOM 1864 O O . GLY A 1 238 ? -9.191 -12.728 16.738 1.00 88.88 238 GLY A O 1
ATOM 1865 N N . HIS A 1 239 ? -11.164 -12.549 17.791 1.00 93.19 239 HIS A N 1
ATOM 1866 C CA . HIS A 1 239 ? -11.720 -11.513 16.913 1.00 93.19 239 HIS A CA 1
ATOM 1867 C C . HIS A 1 239 ? -12.485 -10.423 17.670 1.00 93.19 239 HIS A C 1
ATOM 1869 O O . HIS A 1 239 ? -12.826 -10.568 18.845 1.00 93.19 239 HIS A O 1
ATOM 1875 N N . VAL A 1 240 ? -12.769 -9.323 16.969 1.00 93.94 240 VAL A N 1
ATOM 1876 C CA . VAL A 1 240 ? -13.590 -8.225 17.490 1.00 93.94 240 VAL A CA 1
ATOM 1877 C C . VAL A 1 240 ? -15.048 -8.689 17.613 1.00 93.94 240 VAL A C 1
ATOM 1879 O O . VAL A 1 240 ? -15.589 -9.194 16.626 1.00 93.94 240 VAL A O 1
ATOM 1882 N N . PRO A 1 241 ? -15.715 -8.526 18.770 1.00 93.62 241 PRO A N 1
ATOM 1883 C CA . PRO A 1 241 ? -17.095 -8.974 18.950 1.00 93.62 241 PRO A CA 1
ATOM 1884 C C . PRO A 1 241 ? -18.045 -8.449 17.864 1.00 93.62 241 PRO A C 1
ATOM 1886 O O . PRO A 1 241 ? -18.058 -7.260 17.560 1.00 93.62 241 PRO A O 1
ATOM 1889 N N . GLY A 1 242 ? -18.848 -9.342 17.279 1.00 91.69 242 GLY A N 1
ATOM 1890 C CA . GLY A 1 242 ? -19.807 -9.002 16.217 1.00 91.69 242 GLY A CA 1
ATOM 1891 C C . GLY A 1 242 ? -19.220 -8.927 14.800 1.00 91.69 242 GLY A C 1
ATOM 1892 O O . GLY A 1 242 ? -19.983 -8.796 13.838 1.00 91.69 242 GLY A O 1
ATOM 1893 N N . SER A 1 243 ? -17.899 -9.055 14.643 1.00 94.94 243 SER A N 1
ATOM 1894 C CA . SER A 1 243 ? -17.277 -9.162 13.320 1.00 94.94 243 SER A CA 1
ATOM 1895 C C . SER A 1 243 ? -17.588 -10.502 12.639 1.00 94.94 243 SER A C 1
ATOM 1897 O O . SER A 1 243 ? -17.895 -11.504 13.288 1.00 94.94 243 SER A O 1
ATOM 1899 N N . LYS A 1 244 ? -17.526 -10.518 11.305 1.00 94.38 244 LYS A N 1
ATOM 1900 C CA . LYS A 1 244 ? -17.627 -11.729 10.478 1.00 94.38 244 LYS A CA 1
ATOM 1901 C C . LYS A 1 244 ? -16.275 -12.040 9.852 1.00 94.38 244 LYS A C 1
ATOM 1903 O O . LYS A 1 244 ? -15.554 -11.131 9.465 1.00 94.38 244 LYS A O 1
ATOM 1908 N N . CYS A 1 245 ? -15.960 -13.320 9.704 1.00 94.69 245 CYS A N 1
ATOM 1909 C CA . CYS A 1 245 ? -14.729 -13.763 9.060 1.00 94.69 245 CYS A CA 1
ATOM 1910 C C . CYS A 1 245 ? -14.969 -14.001 7.566 1.00 94.69 245 CYS A C 1
ATOM 1912 O O . CYS A 1 245 ? -15.789 -14.849 7.211 1.00 94.69 245 CYS A O 1
ATOM 1914 N N . ILE A 1 246 ? -14.245 -13.278 6.712 1.00 93.88 246 ILE A N 1
ATOM 1915 C CA . ILE A 1 246 ? -14.146 -13.545 5.271 1.00 93.88 246 ILE A CA 1
ATOM 1916 C C . ILE A 1 246 ? -12.653 -13.552 4.931 1.00 93.88 246 ILE A C 1
ATOM 1918 O O . ILE A 1 246 ? -12.105 -12.503 4.595 1.00 93.88 246 ILE A O 1
ATOM 1922 N N . PRO A 1 247 ? -11.966 -14.701 5.067 1.00 91.38 247 PRO A N 1
ATOM 1923 C CA . PRO A 1 247 ? -10.534 -14.792 4.814 1.00 91.38 247 PRO A CA 1
ATOM 1924 C C . PRO A 1 247 ? -10.167 -14.302 3.412 1.00 91.38 247 PRO A C 1
ATOM 1926 O O . PRO A 1 247 ? -10.769 -14.745 2.434 1.00 91.38 247 PRO A O 1
ATOM 1929 N N . PHE A 1 248 ? -9.132 -13.465 3.299 1.00 87.94 248 PHE A N 1
ATOM 1930 C CA . PHE A 1 248 ? -8.751 -12.863 2.015 1.00 87.94 248 PHE A CA 1
ATOM 1931 C C . PHE A 1 248 ? -8.507 -13.867 0.862 1.00 87.94 248 PHE A C 1
ATOM 1933 O O . PHE A 1 248 ? -8.828 -13.531 -0.275 1.00 87.94 248 PHE A O 1
ATOM 1940 N N . PRO A 1 249 ? -8.023 -15.114 1.073 1.00 86.44 249 PRO A N 1
ATOM 1941 C CA . PRO A 1 249 ? -7.869 -16.046 -0.043 1.00 86.44 249 PRO A CA 1
ATOM 1942 C C . PRO A 1 249 ? -9.200 -16.402 -0.719 1.00 86.44 249 PRO A C 1
ATOM 1944 O O . PRO A 1 249 ? -9.203 -16.736 -1.895 1.00 86.44 249 PRO A O 1
ATOM 1947 N N . GLN A 1 250 ? -10.329 -16.298 -0.006 1.00 85.12 250 GLN A N 1
ATOM 1948 C CA . GLN A 1 250 ? -11.660 -16.589 -0.553 1.00 85.12 250 GLN A CA 1
ATOM 1949 C C . GLN A 1 250 ? -12.170 -15.496 -1.501 1.00 85.12 250 GLN A C 1
ATOM 1951 O O . GLN A 1 250 ? -13.081 -15.761 -2.279 1.00 85.12 250 GLN A O 1
ATOM 1956 N N . VAL A 1 251 ? -11.607 -14.282 -1.440 1.00 80.44 251 VAL A N 1
ATOM 1957 C CA . VAL A 1 251 ? -12.000 -13.163 -2.319 1.00 80.44 251 VAL A CA 1
ATOM 1958 C C . VAL A 1 251 ? -11.082 -12.997 -3.531 1.00 80.44 251 VAL A C 1
ATOM 1960 O O . VAL A 1 251 ? -11.410 -12.249 -4.443 1.00 80.44 251 VAL A O 1
ATOM 1963 N N . ASN A 1 252 ? -9.954 -13.710 -3.560 1.00 71.31 252 ASN A N 1
ATOM 1964 C CA . ASN A 1 252 ? -8.976 -13.653 -4.648 1.00 71.31 252 ASN A CA 1
ATOM 1965 C C . ASN A 1 252 ? -9.236 -14.677 -5.764 1.00 71.31 252 ASN A C 1
ATOM 1967 O O . ASN A 1 252 ? -8.525 -14.680 -6.769 1.00 71.31 252 ASN A O 1
ATOM 1971 N N . ASP A 1 253 ? -10.195 -15.583 -5.576 1.00 55.47 253 ASP A N 1
ATOM 1972 C CA . ASP A 1 253 ? -10.350 -16.738 -6.452 1.00 55.47 253 ASP A CA 1
ATOM 1973 C C . ASP A 1 253 ? -11.032 -16.377 -7.783 1.00 55.47 253 ASP A C 1
ATOM 1975 O O . ASP A 1 253 ? -12.048 -15.678 -7.820 1.00 55.47 253 ASP A O 1
ATOM 1979 N N . GLN A 1 254 ? -10.502 -16.924 -8.883 1.00 47.62 254 GLN A N 1
ATOM 1980 C CA . GLN A 1 254 ? -10.913 -16.690 -10.281 1.00 47.62 254 GLN A CA 1
ATOM 1981 C C . GLN A 1 254 ? -12.369 -17.092 -10.620 1.00 47.62 254 GLN A C 1
ATOM 1983 O O . GLN A 1 254 ? -12.762 -17.037 -11.784 1.00 47.62 254 GLN A O 1
ATOM 1988 N N . MET A 1 255 ? -13.186 -17.498 -9.644 1.00 33.69 255 MET A N 1
ATOM 1989 C CA . MET A 1 255 ? -14.571 -17.941 -9.854 1.00 33.69 255 MET A CA 1
ATOM 1990 C C . MET A 1 255 ? -15.653 -17.000 -9.318 1.00 33.69 255 MET A C 1
ATOM 1992 O O . MET A 1 255 ? -16.825 -17.222 -9.619 1.00 33.69 255 MET A O 1
ATOM 1996 N N . LEU A 1 256 ? -15.322 -15.951 -8.563 1.00 32.94 256 LEU A N 1
ATOM 1997 C CA . LEU A 1 256 ? -16.339 -15.049 -8.015 1.00 32.94 256 LEU A CA 1
ATOM 1998 C C . LEU A 1 256 ? -16.077 -13.611 -8.457 1.00 32.94 256 LEU A C 1
ATOM 2000 O O . LEU A 1 256 ? -15.394 -12.832 -7.801 1.00 32.94 256 LEU A O 1
ATOM 2004 N N . TYR A 1 257 ? -16.667 -13.265 -9.602 1.00 32.53 257 TYR A N 1
ATOM 2005 C CA . TYR A 1 257 ? -16.847 -11.882 -10.019 1.00 32.53 257 TYR A CA 1
ATOM 2006 C C . TYR A 1 257 ? -17.560 -11.096 -8.914 1.00 32.53 257 TYR A C 1
ATOM 2008 O O . TYR A 1 257 ? -18.731 -11.332 -8.625 1.00 32.53 257 TYR A O 1
ATOM 2016 N N . GLY A 1 258 ? -16.841 -10.128 -8.350 1.00 31.81 258 GLY A N 1
ATOM 2017 C CA . GLY A 1 258 ? -17.391 -9.079 -7.506 1.00 31.81 258 GLY A CA 1
ATOM 2018 C C . GLY A 1 258 ? -17.395 -9.432 -6.028 1.00 31.81 258 GLY A C 1
ATOM 2019 O O . GLY A 1 258 ? -18.346 -10.027 -5.560 1.00 31.81 258 GLY A O 1
ATOM 2020 N N . PHE A 1 259 ? -16.346 -9.032 -5.307 1.00 30.44 259 PHE A N 1
ATOM 2021 C CA . PHE A 1 259 ? -16.397 -8.382 -3.986 1.00 30.44 259 PHE A CA 1
ATOM 2022 C C . PHE A 1 259 ? -14.953 -8.172 -3.498 1.00 30.44 259 PHE A C 1
ATOM 2024 O O . PHE A 1 259 ? -14.455 -8.888 -2.636 1.00 30.44 259 PHE A O 1
ATOM 2031 N N . CYS A 1 260 ? -14.262 -7.170 -4.050 1.00 27.62 260 CYS A N 1
ATOM 2032 C CA . CYS A 1 260 ? -12.977 -6.720 -3.516 1.00 27.62 260 CYS A CA 1
ATOM 2033 C C . CYS A 1 260 ? -13.196 -5.446 -2.694 1.00 27.62 260 CYS A C 1
ATOM 2035 O O . CYS A 1 260 ? -13.172 -4.343 -3.229 1.00 27.62 260 CYS A O 1
ATOM 2037 N N . CYS A 1 261 ? -13.476 -5.611 -1.399 1.00 31.53 261 CYS A N 1
ATOM 2038 C CA . CYS A 1 261 ? -13.247 -4.582 -0.382 1.00 31.53 261 CYS A CA 1
ATOM 2039 C C . CYS A 1 261 ? -13.355 -5.214 1.014 1.00 31.53 261 CYS A C 1
ATOM 2041 O O . CYS A 1 261 ? -14.402 -5.176 1.656 1.00 31.53 261 CYS A O 1
ATOM 2043 N N . VAL A 1 262 ? -12.261 -5.813 1.484 1.00 31.14 262 VAL A N 1
ATOM 2044 C CA . VAL A 1 262 ? -12.045 -6.080 2.911 1.00 31.14 262 VAL A CA 1
ATOM 2045 C C . VAL A 1 262 ? -10.605 -5.692 3.210 1.00 31.14 262 VAL A C 1
ATOM 2047 O O . VAL A 1 262 ? -9.673 -6.411 2.862 1.00 31.14 262 VAL A O 1
ATOM 2050 N N . LEU A 1 263 ? -10.419 -4.519 3.809 1.00 30.09 263 LEU A N 1
ATOM 2051 C CA . LEU A 1 263 ? -9.114 -4.085 4.285 1.00 30.09 263 LEU A CA 1
ATOM 2052 C C . LEU A 1 263 ? -8.890 -4.552 5.713 1.00 30.09 263 LEU A C 1
ATOM 2054 O O . LEU A 1 263 ? -9.706 -4.315 6.601 1.00 30.09 263 LEU A O 1
ATOM 2058 N N . MET A 1 264 ? -7.747 -5.207 5.894 1.00 27.00 264 MET A N 1
ATOM 2059 C CA . MET A 1 264 ? -7.149 -5.502 7.184 1.00 27.00 264 MET A CA 1
ATOM 2060 C C . MET A 1 264 ? -6.734 -4.182 7.847 1.00 27.00 264 MET A C 1
ATOM 2062 O O . MET A 1 264 ? -5.867 -3.471 7.332 1.00 27.00 264 MET A O 1
ATOM 2066 N N . THR A 1 265 ? -7.366 -3.871 8.974 1.00 31.48 265 THR A N 1
ATOM 2067 C CA . THR A 1 265 ? -6.791 -3.039 10.041 1.00 31.48 265 THR A CA 1
ATOM 2068 C C . THR A 1 265 ? -6.104 -3.936 11.053 1.00 31.48 265 THR A C 1
ATOM 2070 O O . THR A 1 265 ? -6.732 -4.963 11.404 1.00 31.48 265 THR A O 1
#

pLDDT: mean 85.0, std 20.93, range [27.0, 98.44]

Nearest PDB structures (foldseek):
  4jgt-assembly1_A  TM=9.111E-01  e=2.651E-21  Homo sapiens
  5wqj-assembly1_A  TM=9.422E-01  e=1.348E-20  Mus musculus
  1urh-assembly1_A  TM=9.004E-01  e=1.098E-16  Escherichia coli
  3utn-assembly1_X  TM=8.585E-01  e=1.355E-14  Saccharomyces cerevisiae S288C
  1urh-assembly2_B  TM=8.892E-01  e=4.445E-14  Escherichia coli

Solvent-accessible surface area (backbone atoms only — not comparable to full-atom values): 15569 Å² total; per-residue (Å²): 134,88,89,85,89,85,86,89,78,88,78,79,86,76,80,79,79,76,87,75,87,69,79,75,60,70,85,50,60,58,42,50,52,68,58,48,68,76,47,66,81,42,89,54,48,45,39,33,39,25,38,67,71,61,86,88,70,78,65,56,47,71,62,48,41,32,57,51,32,59,70,86,43,37,53,42,49,58,78,41,65,24,30,73,90,48,97,53,80,75,32,78,45,54,64,69,22,46,20,36,18,40,17,42,61,69,40,44,75,83,38,34,37,40,24,20,11,75,85,12,81,66,38,11,62,53,55,43,48,50,41,40,34,33,57,42,58,54,43,23,31,35,56,46,12,50,55,42,36,50,73,72,70,51,80,62,38,59,63,60,50,71,64,44,56,49,21,33,52,44,13,27,48,26,29,55,31,44,78,70,73,41,88,69,78,80,74,54,25,77,63,44,77,37,69,90,78,57,81,52,72,66,56,51,57,48,34,60,75,68,59,81,62,90,46,65,38,37,54,51,66,47,35,45,72,39,78,32,81,49,95,53,88,93,54,80,52,38,70,66,76,87,50,43,80,55,33,50,74,78,58,69,44,99,82,58,90,83,68,91,83,73,74,80,128

Radius of gyration: 22.52 Å; Cα contacts (8 Å, |Δi|>4): 419; chains: 1; bounding box: 45×43×96 Å

Foldseek 3Di:
DDDDDDDDDDDDDDDDDDDDPPPDDLVAQADELVVCLSCVPPPQEAEEAQADDQPVVPDDQVVVLQAWDAPRHFYADQQLQAPPVDPDGSHHFDQQLNLLLCVLLVHALSHAYEYAYPQQDDRSLVVSLSCVQQPRSSYHYHHRGPVVNVVVVHDIDHGDDPSSVSSNVLSSVSSVCVVVVHDGDDRRYHGDGDCVSDDDPVNLVVCLVVVPDAAEDQADPCQQCQVDDDSDPPDGGHDRPRHYYDHNVNVSDPPDDDDPDDDDD